Protein AF-A0A9E7HQF8-F1 (afdb_monomer)

Structure (mmCIF, N/CA/C/O backbone):
data_AF-A0A9E7HQF8-F1
#
_entry.id   AF-A0A9E7HQF8-F1
#
loop_
_atom_site.group_PDB
_atom_site.id
_atom_site.type_symbol
_atom_site.label_atom_id
_atom_site.label_alt_id
_atom_site.label_comp_id
_atom_site.label_asym_id
_atom_site.label_entity_id
_atom_site.label_seq_id
_atom_site.pdbx_PDB_ins_code
_atom_site.Cartn_x
_atom_site.Cartn_y
_atom_site.Cartn_z
_atom_site.occupancy
_atom_site.B_iso_or_equiv
_atom_site.auth_seq_id
_atom_site.auth_comp_id
_atom_site.auth_asym_id
_atom_site.auth_atom_id
_atom_site.pdbx_PDB_model_num
ATOM 1 N N . MET A 1 1 ? -45.178 18.530 -14.931 1.00 30.22 1 MET A N 1
ATOM 2 C CA . MET A 1 1 ? -44.477 18.045 -13.723 1.00 30.22 1 MET A CA 1
ATOM 3 C C . MET A 1 1 ? -43.549 16.921 -14.150 1.00 30.22 1 MET A C 1
ATOM 5 O O . MET A 1 1 ? -44.026 15.833 -14.433 1.00 30.22 1 MET A O 1
ATOM 9 N N . ALA A 1 2 ? -42.263 17.218 -14.328 1.00 24.64 2 ALA A N 1
ATOM 10 C CA . ALA A 1 2 ? -41.261 16.255 -14.779 1.00 24.64 2 ALA A CA 1
ATOM 11 C C . ALA A 1 2 ? -40.293 15.989 -13.622 1.00 24.64 2 ALA A C 1
ATOM 13 O O . ALA A 1 2 ? -39.637 16.910 -13.139 1.00 24.64 2 ALA A O 1
ATOM 14 N N . TYR A 1 3 ? -40.256 14.745 -13.154 1.00 21.48 3 TYR A N 1
ATOM 15 C CA . TYR A 1 3 ? -39.288 14.271 -12.170 1.00 21.48 3 TYR A CA 1
ATOM 16 C C . TYR A 1 3 ? -37.912 14.140 -12.842 1.00 21.48 3 TYR A C 1
ATOM 18 O O . TYR A 1 3 ? -37.819 13.461 -13.868 1.00 21.48 3 TYR A O 1
ATOM 26 N N . PRO A 1 4 ? -36.836 14.746 -12.312 1.00 26.83 4 PRO A N 1
ATOM 27 C CA . PRO A 1 4 ? -35.502 14.518 -12.839 1.00 26.83 4 PRO A CA 1
ATOM 28 C C . PRO A 1 4 ? -34.961 13.179 -12.320 1.00 26.83 4 PRO A C 1
ATOM 30 O O . PRO A 1 4 ? -34.92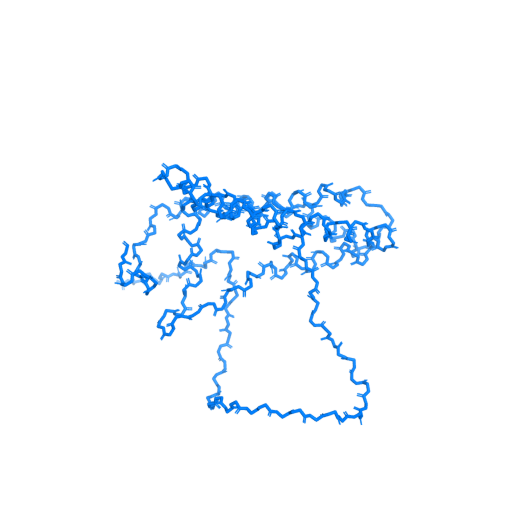3 12.914 -11.119 1.00 26.83 4 PRO A O 1
ATOM 33 N N . VAL A 1 5 ? -34.541 12.330 -13.255 1.00 26.80 5 VAL A N 1
ATOM 34 C CA . VAL A 1 5 ? -33.859 11.055 -13.015 1.00 26.80 5 VAL A CA 1
ATOM 35 C C . VAL A 1 5 ? -32.489 11.336 -12.390 1.00 26.80 5 VAL A C 1
ATOM 37 O O . VAL A 1 5 ? -31.609 11.908 -13.030 1.00 26.80 5 VAL A O 1
ATOM 40 N N . ALA A 1 6 ? -32.304 10.939 -11.130 1.00 26.44 6 ALA A N 1
ATOM 41 C CA . ALA A 1 6 ? -31.025 11.029 -10.434 1.00 26.44 6 ALA A CA 1
ATOM 42 C C . ALA A 1 6 ? -30.085 9.899 -10.893 1.00 26.44 6 ALA A C 1
ATOM 44 O O . ALA A 1 6 ? -30.317 8.720 -10.621 1.00 26.44 6 ALA A O 1
ATOM 45 N N . LEU A 1 7 ? -29.012 10.269 -11.593 1.00 26.06 7 LEU A N 1
ATOM 46 C CA . LEU A 1 7 ? -27.893 9.389 -11.934 1.00 26.06 7 LEU A CA 1
ATOM 47 C C . LEU A 1 7 ? -27.086 9.060 -10.664 1.00 26.06 7 LEU A C 1
ATOM 49 O O . LEU A 1 7 ? -26.653 9.960 -9.944 1.00 26.06 7 LEU A O 1
ATOM 53 N N . ARG A 1 8 ? -26.890 7.764 -10.383 1.00 25.20 8 ARG A N 1
ATOM 54 C CA . ARG A 1 8 ? -26.081 7.262 -9.256 1.00 25.20 8 ARG A CA 1
ATOM 55 C C . ARG A 1 8 ? -24.586 7.565 -9.478 1.00 25.20 8 ARG A C 1
ATOM 57 O O . ARG A 1 8 ? -24.115 7.368 -10.597 1.00 25.20 8 ARG A O 1
ATOM 64 N N . PRO A 1 9 ? -23.822 7.994 -8.455 1.00 31.97 9 PRO A N 1
ATOM 65 C CA . PRO A 1 9 ? -22.390 8.236 -8.592 1.00 31.97 9 PRO A CA 1
ATOM 66 C C . PRO A 1 9 ? -21.583 6.950 -8.377 1.00 31.97 9 PRO A C 1
ATOM 68 O O . PRO A 1 9 ? -21.780 6.244 -7.391 1.00 31.97 9 PRO A O 1
ATOM 71 N N . GLU A 1 10 ? -20.661 6.675 -9.300 1.00 27.47 10 GLU A N 1
ATOM 72 C CA . GLU A 1 10 ? -19.688 5.588 -9.196 1.00 27.47 10 GLU A CA 1
ATOM 73 C C . GLU A 1 10 ? -18.787 5.752 -7.969 1.00 27.47 10 GLU A C 1
ATOM 75 O O . GLU A 1 10 ? -18.268 6.833 -7.667 1.00 27.47 10 GLU A O 1
ATOM 80 N N . SER A 1 11 ? -18.635 4.649 -7.255 1.00 27.64 11 SER A N 1
ATOM 81 C CA . SER A 1 11 ? -17.911 4.503 -6.009 1.00 27.64 11 SER A CA 1
ATOM 82 C C . SER A 1 11 ? -16.403 4.378 -6.264 1.00 27.64 11 SER A C 1
ATOM 84 O O . SER A 1 11 ? -15.921 3.817 -7.251 1.00 27.64 11 SER A O 1
ATOM 86 N N . PHE A 1 12 ? -15.635 5.053 -5.414 1.00 32.53 12 PHE A N 1
ATOM 87 C CA . PHE A 1 12 ? -14.262 5.447 -5.701 1.00 32.53 12 PHE A CA 1
ATOM 88 C C . PHE A 1 12 ? -13.260 4.342 -5.333 1.00 32.53 12 PHE A C 1
ATOM 90 O O . PHE A 1 12 ? -13.286 3.768 -4.255 1.00 32.53 12 PHE A O 1
ATOM 97 N N . LEU A 1 13 ? -12.349 4.085 -6.275 1.00 36.50 13 LEU A N 1
ATOM 98 C CA . LEU A 1 13 ? -11.107 3.302 -6.185 1.00 36.50 13 LEU A CA 1
ATOM 99 C C . LEU A 1 13 ? -11.148 1.786 -5.925 1.00 36.50 13 LEU A C 1
ATOM 101 O O . LEU A 1 13 ? -10.101 1.165 -6.090 1.00 36.50 13 LEU A O 1
ATOM 105 N N . CYS A 1 14 ? -12.312 1.148 -5.809 1.00 33.34 14 CYS A N 1
ATOM 106 C CA . CYS A 1 14 ? -12.429 -0.305 -6.005 1.00 33.34 14 CYS A CA 1
ATOM 107 C C . CYS A 1 14 ? -13.736 -0.710 -6.704 1.00 33.34 14 CYS A C 1
ATOM 109 O O . CYS A 1 14 ? -14.508 -1.489 -6.174 1.00 33.34 14 CYS A O 1
ATOM 111 N N . PHE A 1 15 ? -14.027 -0.172 -7.894 1.00 28.41 15 PHE A N 1
ATOM 112 C CA . PHE A 1 15 ? -15.245 -0.555 -8.613 1.00 28.41 15 PHE A CA 1
ATOM 113 C C . PHE A 1 15 ? -14.967 -0.912 -10.068 1.00 28.41 15 PHE A C 1
ATOM 115 O O . PHE A 1 15 ? -14.549 -0.090 -10.879 1.00 28.41 15 PHE A O 1
ATOM 122 N N . SER A 1 16 ? -15.171 -2.188 -10.381 1.00 26.59 16 SER A N 1
ATOM 123 C CA . SER A 1 16 ? -15.714 -2.614 -11.667 1.00 26.59 16 SER A CA 1
ATOM 124 C C . SER A 1 16 ? -17.066 -3.262 -11.368 1.00 26.59 16 SER A C 1
ATOM 126 O O . SER A 1 16 ? -17.148 -4.037 -10.414 1.00 26.59 16 SER A O 1
ATOM 128 N N . PRO A 1 17 ? -18.128 -2.988 -12.140 1.00 25.69 17 PRO A N 1
ATOM 129 C CA . PRO A 1 17 ? -19.394 -3.679 -11.955 1.00 25.69 17 PRO A CA 1
ATOM 130 C C . PRO A 1 17 ? -19.231 -5.151 -12.360 1.00 25.69 17 PRO A C 1
ATOM 132 O O . PRO A 1 17 ? -18.891 -5.458 -13.505 1.00 25.69 17 PRO A O 1
ATOM 135 N N . VAL A 1 18 ? -19.484 -6.080 -11.436 1.00 33.38 18 VAL A N 1
ATOM 136 C CA . VAL A 1 18 ? -19.562 -7.507 -11.769 1.00 33.38 18 VAL A CA 1
ATOM 137 C C . VAL A 1 18 ? -20.886 -7.768 -12.484 1.00 33.38 18 VAL A C 1
ATOM 139 O O . VAL A 1 18 ? -21.974 -7.590 -11.937 1.00 33.38 18 VAL A O 1
ATOM 142 N N . ARG A 1 19 ? -20.798 -8.218 -13.738 1.00 28.48 19 ARG A N 1
ATOM 143 C CA . ARG A 1 19 ? -21.943 -8.688 -14.522 1.00 28.48 19 ARG A CA 1
ATOM 144 C C . ARG A 1 19 ? -22.374 -10.052 -13.970 1.00 28.48 19 ARG A C 1
ATOM 146 O O . ARG A 1 19 ? -21.710 -11.057 -14.202 1.00 28.48 19 ARG A O 1
ATOM 153 N N . SER A 1 20 ? -23.476 -10.080 -13.222 1.00 28.48 20 SER A N 1
ATOM 154 C CA . SER A 1 20 ? -24.057 -11.310 -12.674 1.00 28.48 20 SER A CA 1
ATOM 155 C C . SER A 1 20 ? -24.502 -12.258 -13.797 1.00 28.48 20 SER A C 1
ATOM 157 O O . SER A 1 20 ? -25.422 -11.951 -14.555 1.00 28.48 20 SER A O 1
ATOM 159 N N . LYS A 1 21 ? -23.885 -13.440 -13.876 1.00 30.09 21 LYS A N 1
ATOM 160 C CA . LYS A 1 21 ? -24.552 -14.649 -14.371 1.00 30.09 21 LYS A CA 1
ATOM 161 C C . LYS A 1 21 ? -24.631 -15.632 -13.212 1.00 30.09 21 LYS A C 1
ATOM 163 O O . LYS A 1 21 ? -23.631 -16.213 -12.806 1.00 30.09 21 LYS A O 1
ATOM 168 N N . ARG A 1 22 ? -25.838 -15.778 -12.667 1.00 35.16 22 ARG A N 1
ATOM 169 C CA . ARG A 1 22 ? -26.174 -16.815 -11.692 1.00 35.16 22 ARG A CA 1
ATOM 170 C C . ARG A 1 22 ? -26.090 -18.178 -12.375 1.00 35.16 22 ARG A C 1
ATOM 172 O O . ARG A 1 22 ? -26.679 -18.363 -13.435 1.00 35.16 22 ARG A O 1
ATOM 179 N N . ASN A 1 23 ? -25.447 -19.133 -11.718 1.00 30.31 23 ASN A N 1
ATOM 180 C CA . ASN A 1 23 ? -25.943 -20.501 -11.688 1.00 30.31 23 ASN A CA 1
ATOM 181 C C . ASN A 1 23 ? -25.613 -21.091 -10.318 1.00 30.31 23 ASN A C 1
ATOM 183 O O . ASN A 1 23 ? -24.453 -21.219 -9.939 1.00 30.31 23 ASN A O 1
ATOM 187 N N . ALA A 1 24 ? -26.665 -21.369 -9.555 1.00 35.25 24 ALA A N 1
ATOM 188 C CA . ALA A 1 24 ? -26.591 -21.949 -8.229 1.00 35.25 24 ALA A CA 1
ATOM 189 C C . ALA A 1 24 ? -26.307 -23.452 -8.328 1.00 35.25 24 ALA A C 1
ATOM 191 O O . ALA A 1 24 ? -27.013 -24.156 -9.049 1.00 35.25 24 ALA A O 1
ATOM 192 N N . ARG A 1 25 ? -25.320 -23.941 -7.568 1.00 32.97 25 ARG A N 1
ATOM 193 C CA . ARG A 1 25 ? -25.292 -25.291 -6.977 1.00 32.97 25 ARG A CA 1
ATOM 194 C C . ARG A 1 25 ? -24.221 -25.350 -5.876 1.00 32.97 25 ARG A C 1
ATOM 196 O O . ARG A 1 25 ? -23.129 -24.821 -6.036 1.00 32.97 25 ARG A O 1
ATOM 203 N N . SER A 1 26 ? -24.603 -25.948 -4.750 1.00 30.34 26 SER A N 1
ATOM 204 C CA . SER A 1 26 ? -23.900 -26.034 -3.458 1.00 30.34 26 SER A CA 1
ATOM 205 C C . SER A 1 26 ? -22.468 -26.593 -3.525 1.00 30.34 26 SER A C 1
ATOM 207 O O . SER A 1 26 ? -22.232 -27.506 -4.321 1.00 30.34 26 SER A O 1
ATOM 209 N N . PRO A 1 27 ? -21.546 -26.190 -2.629 1.00 34.09 27 PRO A N 1
ATOM 210 C CA . PRO A 1 27 ? -20.213 -26.777 -2.574 1.00 34.09 27 PRO A CA 1
ATOM 211 C C . PRO A 1 27 ? -20.236 -28.114 -1.815 1.00 34.09 27 PRO A C 1
ATOM 213 O O . PRO A 1 27 ? -20.529 -28.169 -0.622 1.00 34.09 27 PRO A O 1
ATOM 216 N N . ARG A 1 28 ? -19.897 -29.209 -2.503 1.00 28.23 28 ARG A N 1
ATOM 217 C CA . ARG A 1 28 ? -19.432 -30.445 -1.857 1.00 28.23 28 ARG A CA 1
ATOM 218 C C . ARG A 1 28 ? -17.920 -30.336 -1.684 1.00 28.23 28 ARG A C 1
ATOM 220 O O . ARG A 1 28 ? -17.191 -30.343 -2.670 1.00 28.23 28 ARG A O 1
ATOM 227 N N . PHE A 1 29 ? -17.462 -30.258 -0.440 1.00 26.84 29 PHE A N 1
ATOM 228 C CA . PHE A 1 29 ? -16.060 -30.480 -0.103 1.00 26.84 29 PHE A CA 1
ATOM 229 C C . PHE A 1 29 ? -15.732 -31.969 -0.275 1.00 26.84 29 PHE A C 1
ATOM 231 O O . PHE A 1 29 ? -16.377 -32.826 0.326 1.00 26.84 29 PHE A O 1
ATOM 238 N N . SER A 1 30 ? -14.730 -32.281 -1.097 1.00 27.08 30 SER A N 1
ATOM 239 C CA . SER A 1 30 ? -14.096 -33.598 -1.153 1.00 27.08 30 SER A CA 1
ATOM 240 C C . SER A 1 30 ? -12.599 -33.397 -1.370 1.00 27.08 30 SER A C 1
ATOM 242 O O . SER A 1 30 ? -12.178 -32.839 -2.381 1.00 27.08 30 SER A O 1
ATOM 244 N N . MET A 1 31 ? -11.806 -33.800 -0.378 1.00 30.19 31 MET A N 1
ATOM 245 C CA . MET A 1 31 ? -10.352 -33.897 -0.471 1.00 30.19 31 MET A CA 1
ATOM 246 C C . MET A 1 31 ? -10.014 -35.275 -1.038 1.00 30.19 31 MET A C 1
ATOM 248 O O . MET A 1 31 ? -10.219 -36.282 -0.364 1.00 30.19 31 MET A O 1
ATOM 252 N N . ALA A 1 32 ? -9.498 -35.321 -2.264 1.00 29.67 32 ALA A N 1
ATOM 253 C CA . ALA A 1 32 ? -8.940 -36.531 -2.853 1.00 29.67 32 ALA A CA 1
ATOM 254 C C . ALA A 1 32 ? -7.522 -36.234 -3.352 1.00 29.67 32 ALA A C 1
ATOM 256 O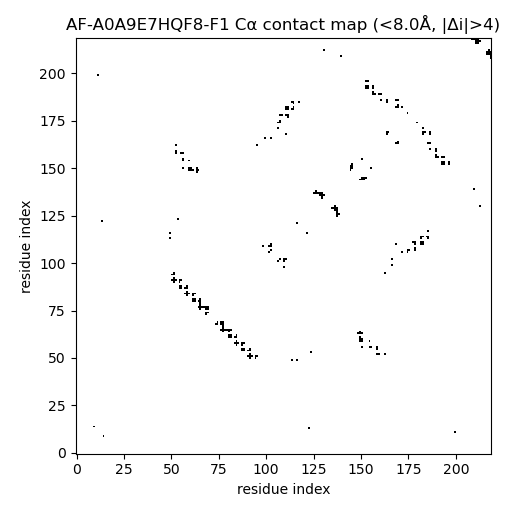 O . ALA A 1 32 ? -7.316 -35.527 -4.336 1.00 29.67 32 ALA A O 1
ATOM 257 N N . SER A 1 33 ? -6.543 -36.772 -2.625 1.00 33.34 33 SER A N 1
ATOM 258 C CA . SER A 1 33 ? -5.160 -36.913 -3.069 1.00 33.34 33 SER A CA 1
ATOM 259 C C . SER A 1 33 ? -5.104 -38.008 -4.130 1.00 33.34 33 SER A C 1
ATOM 261 O O . SER A 1 33 ? -5.467 -39.153 -3.855 1.00 33.34 33 SER A O 1
ATOM 263 N N . THR A 1 34 ? -4.662 -37.687 -5.346 1.00 31.73 34 THR A N 1
ATOM 264 C CA . THR A 1 34 ? -4.103 -38.694 -6.256 1.00 31.73 34 THR A CA 1
ATOM 265 C C . THR A 1 34 ? -3.197 -38.029 -7.285 1.00 31.73 34 THR A C 1
ATOM 267 O O . THR A 1 34 ? -3.637 -37.255 -8.134 1.00 31.73 34 THR A O 1
ATOM 270 N N . ILE A 1 35 ? -1.906 -38.346 -7.202 1.00 39.72 35 ILE A N 1
ATOM 271 C CA . ILE A 1 35 ? -0.911 -38.056 -8.232 1.00 39.72 35 ILE A CA 1
ATOM 272 C C . ILE A 1 35 ? -1.338 -38.802 -9.501 1.00 39.72 35 ILE A C 1
ATOM 274 O O . ILE A 1 35 ? -1.350 -40.033 -9.524 1.00 39.72 35 ILE A O 1
ATOM 278 N N . ARG A 1 36 ? -1.668 -38.066 -10.566 1.00 27.36 36 ARG A N 1
ATOM 279 C CA . ARG A 1 36 ? -1.773 -38.617 -11.920 1.00 27.36 36 ARG A CA 1
ATOM 280 C C . ARG A 1 36 ? -0.995 -37.730 -12.884 1.00 27.36 36 ARG A C 1
ATOM 282 O O . ARG A 1 36 ? -1.351 -36.585 -13.131 1.00 27.36 36 ARG A O 1
ATOM 289 N N . SER A 1 37 ? 0.095 -38.295 -13.391 1.00 39.72 37 SER A N 1
ATOM 290 C CA . SER A 1 37 ? 0.893 -37.768 -14.492 1.00 39.72 37 SER A CA 1
ATOM 291 C C . SER A 1 37 ? 0.098 -37.866 -15.794 1.00 39.72 37 SER A C 1
ATOM 293 O O . SER A 1 37 ? -0.260 -38.970 -16.205 1.00 39.72 37 SER A O 1
ATOM 295 N N . SER A 1 38 ? -0.179 -36.726 -16.431 1.00 28.17 38 SER A N 1
ATOM 296 C CA . SER A 1 38 ? -0.472 -36.636 -17.866 1.00 28.17 38 SER A CA 1
ATOM 297 C C . SER A 1 38 ? -0.547 -35.175 -18.316 1.00 28.17 38 SER A C 1
ATOM 299 O O . SER A 1 38 ? -1.3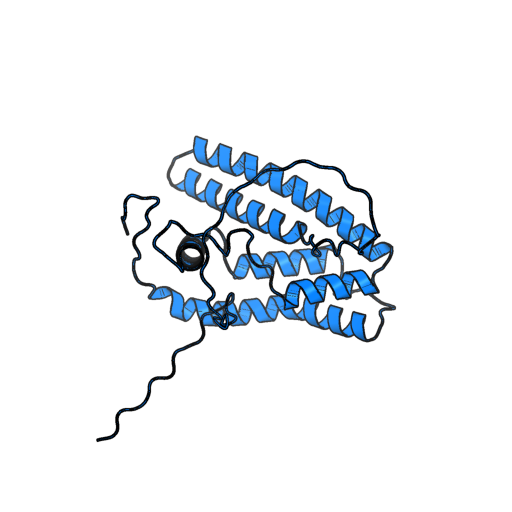20 -34.399 -17.761 1.00 28.17 38 SER A O 1
ATOM 301 N N . SER A 1 39 ? 0.215 -34.861 -19.369 1.00 29.64 39 SER A N 1
ATOM 302 C CA . SER A 1 39 ? 0.204 -33.643 -20.198 1.00 29.64 39 SER A CA 1
ATOM 303 C C . SER A 1 39 ? 0.520 -32.316 -19.501 1.00 29.64 39 SER A C 1
ATOM 305 O O . SER A 1 39 ? -0.247 -31.811 -18.690 1.00 29.64 39 SER A O 1
ATOM 307 N N . ALA A 1 40 ? 1.639 -31.710 -19.904 1.00 35.53 40 ALA A N 1
ATOM 308 C CA . ALA A 1 40 ? 2.024 -30.347 -19.569 1.00 35.53 40 ALA A CA 1
ATOM 309 C C . ALA A 1 40 ? 1.031 -29.330 -20.165 1.00 35.53 40 ALA A C 1
ATOM 311 O O . ALA A 1 40 ? 1.303 -28.671 -21.166 1.00 35.53 40 ALA A O 1
ATOM 312 N N . THR A 1 41 ? -0.132 -29.169 -19.537 1.00 28.09 41 THR A N 1
ATOM 313 C CA . THR A 1 41 ? -0.833 -27.890 -19.569 1.00 28.09 41 THR A CA 1
ATOM 314 C C . THR A 1 41 ? 0.032 -26.926 -18.782 1.00 28.09 41 THR A C 1
ATOM 316 O O . THR A 1 41 ? 0.246 -27.124 -17.586 1.00 28.09 41 THR A O 1
ATOM 319 N N . LYS A 1 42 ? 0.573 -25.918 -19.468 1.00 28.00 42 LYS A N 1
ATOM 320 C CA . LYS A 1 42 ? 1.240 -24.772 -18.855 1.00 28.00 42 LYS A CA 1
ATOM 321 C C . LYS A 1 42 ? 0.322 -24.274 -17.740 1.00 28.00 42 LYS A C 1
ATOM 323 O O . LYS A 1 42 ? -0.726 -23.699 -18.019 1.00 28.00 42 LYS A O 1
ATOM 328 N N . VAL A 1 43 ? 0.664 -24.580 -16.490 1.00 29.41 43 VAL A N 1
ATOM 329 C CA . VAL A 1 43 ? 0.019 -23.960 -15.341 1.00 29.41 43 VAL A CA 1
ATOM 330 C C . VAL A 1 43 ? 0.396 -22.497 -15.481 1.00 29.41 43 VAL A C 1
ATOM 332 O O . VAL A 1 43 ? 1.534 -22.121 -15.210 1.00 29.41 43 VAL A O 1
ATOM 335 N N . GLU A 1 44 ? -0.515 -21.677 -16.005 1.00 29.69 44 GLU A N 1
ATOM 336 C CA . GLU A 1 44 ? -0.454 -20.248 -15.747 1.00 29.69 44 GLU A CA 1
ATOM 337 C C . GLU A 1 44 ? -0.600 -20.118 -14.239 1.00 29.69 44 GLU A C 1
ATOM 339 O O . GLU A 1 44 ? -1.700 -20.119 -13.687 1.00 29.69 44 GLU A O 1
ATOM 344 N N . THR A 1 45 ? 0.537 -20.084 -13.548 1.00 28.86 45 THR A N 1
ATOM 345 C CA . THR A 1 45 ? 0.571 -19.582 -12.190 1.00 28.86 45 THR A CA 1
ATOM 346 C C . THR A 1 45 ? -0.061 -18.192 -12.269 1.00 28.86 45 THR A C 1
ATOM 348 O O . THR A 1 45 ? 0.373 -17.369 -13.085 1.00 28.86 45 THR A O 1
ATOM 351 N N . PRO A 1 46 ? -1.147 -17.916 -11.525 1.00 38.84 46 PRO A N 1
ATOM 352 C CA . PRO A 1 46 ? -1.722 -16.585 -11.532 1.00 38.84 46 PRO A CA 1
ATOM 353 C C . PRO A 1 46 ? -0.599 -15.646 -11.111 1.00 38.84 46 PRO A C 1
ATOM 355 O O . PRO A 1 46 ? -0.041 -15.817 -10.031 1.00 38.84 46 PRO A O 1
ATOM 358 N N . LYS A 1 47 ? -0.224 -14.731 -12.010 1.00 39.47 47 LYS A N 1
ATOM 359 C CA . LYS A 1 47 ? 0.860 -13.759 -11.843 1.00 39.47 47 LYS A CA 1
ATOM 360 C C . LYS A 1 47 ? 0.726 -13.066 -10.480 1.00 39.47 47 LYS A C 1
ATOM 362 O O . LYS A 1 47 ? -0.008 -12.091 -10.348 1.00 39.47 47 LYS A O 1
ATOM 367 N N . LYS A 1 48 ? 1.398 -13.597 -9.467 1.00 54.47 48 LYS A N 1
ATOM 368 C CA . LYS A 1 48 ? 1.598 -13.010 -8.144 1.00 54.47 48 LYS A CA 1
ATOM 369 C C . LYS A 1 48 ? 3.092 -13.186 -7.900 1.00 54.47 48 LYS A C 1
ATOM 371 O O . LYS A 1 48 ? 3.531 -14.330 -7.809 1.00 54.47 48 LYS A O 1
ATOM 376 N N . PRO A 1 49 ? 3.877 -12.098 -7.907 1.00 48.66 49 PRO A N 1
ATOM 377 C CA . PRO A 1 49 ? 3.766 -11.169 -6.790 1.00 48.66 49 PRO A CA 1
ATOM 378 C C . PRO A 1 49 ? 4.016 -9.699 -7.159 1.00 48.66 49 PRO A C 1
ATOM 380 O O . PRO A 1 49 ? 4.985 -9.353 -7.826 1.00 48.66 49 PRO A O 1
ATOM 383 N N . PHE A 1 50 ? 3.225 -8.803 -6.582 1.00 56.97 50 PHE A N 1
ATOM 384 C CA . PHE A 1 50 ? 3.773 -7.511 -6.172 1.00 56.97 50 PHE A CA 1
ATOM 385 C C . PHE A 1 50 ? 3.628 -7.404 -4.666 1.00 56.97 50 PHE A C 1
ATOM 387 O O . PHE A 1 50 ? 2.948 -6.542 -4.117 1.00 56.97 50 PHE A O 1
ATOM 394 N N . THR A 1 51 ? 4.300 -8.352 -4.024 1.00 71.50 51 THR A N 1
ATOM 395 C CA . THR A 1 51 ? 4.462 -8.456 -2.583 1.00 71.50 51 THR A CA 1
ATOM 396 C C . THR A 1 51 ? 5.052 -7.191 -1.959 1.00 71.50 51 THR A C 1
ATOM 398 O O . THR A 1 51 ? 4.574 -6.836 -0.893 1.00 71.50 51 THR A O 1
ATOM 401 N N . PRO A 1 52 ? 5.967 -6.401 -2.578 1.00 84.19 52 PRO A N 1
ATOM 402 C CA . PRO A 1 52 ? 6.499 -5.217 -1.898 1.00 84.19 52 PRO A CA 1
ATOM 403 C C . PRO A 1 52 ? 5.427 -4.195 -1.506 1.00 84.19 52 PRO A C 1
ATOM 405 O O . PRO A 1 52 ? 5.540 -3.555 -0.466 1.00 84.19 52 PRO A O 1
ATOM 408 N N . HIS A 1 53 ? 4.386 -4.028 -2.327 1.00 88.12 53 HIS A N 1
ATOM 409 C CA . HIS A 1 53 ? 3.317 -3.081 -2.019 1.00 88.12 53 HIS A CA 1
ATOM 410 C C . HIS A 1 53 ? 2.414 -3.587 -0.903 1.00 88.12 53 HIS A C 1
ATOM 412 O O . HIS A 1 53 ? 2.085 -2.817 -0.008 1.00 88.12 53 HIS A O 1
ATOM 418 N N . GLU A 1 54 ? 2.025 -4.862 -0.958 1.00 89.50 54 GLU A N 1
ATOM 419 C CA . GLU A 1 54 ? 1.179 -5.482 0.064 1.00 89.50 54 GLU A CA 1
ATOM 420 C C . GLU A 1 54 ? 1.896 -5.489 1.421 1.00 89.50 54 GLU A C 1
ATOM 422 O O . GLU A 1 54 ? 1.335 -5.002 2.397 1.00 89.50 54 GLU A O 1
ATOM 427 N N . GLU A 1 55 ? 3.165 -5.902 1.458 1.00 93.44 55 GLU A N 1
ATOM 428 C CA . GLU A 1 55 ? 3.994 -5.924 2.674 1.00 93.44 55 GLU A CA 1
ATOM 429 C C . GLU A 1 55 ? 4.219 -4.515 3.243 1.00 93.44 55 GLU A C 1
ATOM 431 O O . GLU A 1 55 ? 4.182 -4.287 4.452 1.00 93.44 55 GLU A O 1
ATOM 436 N N . ARG A 1 56 ? 4.404 -3.508 2.379 1.00 94.25 56 ARG A N 1
ATOM 437 C CA . ARG A 1 56 ? 4.501 -2.122 2.852 1.00 94.25 56 ARG A CA 1
ATOM 438 C C . ARG A 1 56 ? 3.156 -1.591 3.354 1.00 94.25 56 ARG A C 1
ATOM 440 O O . ARG A 1 56 ? 3.132 -0.805 4.301 1.00 94.25 56 ARG A O 1
ATOM 447 N N . ALA A 1 57 ? 2.045 -2.000 2.743 1.00 93.25 57 ALA A N 1
ATOM 448 C CA . ALA A 1 57 ? 0.706 -1.632 3.191 1.00 93.25 57 ALA A CA 1
ATOM 449 C C . ALA A 1 57 ? 0.389 -2.235 4.568 1.00 93.25 57 ALA A C 1
ATOM 451 O O . ALA A 1 57 ? -0.134 -1.524 5.432 1.00 93.25 57 ALA A O 1
ATOM 452 N N . THR A 1 58 ? 0.752 -3.499 4.812 1.00 94.44 58 THR A N 1
ATOM 453 C CA . THR A 1 58 ? 0.593 -4.141 6.127 1.00 94.44 58 THR A CA 1
ATOM 454 C C . THR A 1 58 ? 1.538 -3.534 7.162 1.00 94.44 58 THR A C 1
ATOM 456 O O . THR A 1 58 ? 1.080 -3.220 8.261 1.00 94.44 58 THR A O 1
ATOM 459 N N . PHE A 1 59 ? 2.794 -3.229 6.807 1.00 97.00 59 PHE A N 1
ATOM 460 C CA . PHE A 1 59 ? 3.718 -2.472 7.665 1.00 97.00 59 PHE A CA 1
ATOM 461 C C . PHE A 1 59 ? 3.112 -1.142 8.143 1.00 97.00 59 PHE A C 1
ATOM 463 O O . PHE A 1 59 ? 3.102 -0.864 9.345 1.00 97.00 59 PHE A O 1
ATOM 470 N N . ILE A 1 60 ? 2.574 -0.335 7.220 1.00 96.44 60 ILE A N 1
ATOM 471 C CA . ILE A 1 60 ? 1.938 0.951 7.546 1.00 96.44 60 ILE A CA 1
ATOM 472 C C . ILE A 1 60 ? 0.699 0.732 8.421 1.00 96.44 60 ILE A C 1
ATOM 474 O O . ILE A 1 60 ? 0.567 1.373 9.463 1.00 96.44 60 ILE A O 1
ATOM 478 N N . SER A 1 61 ? -0.169 -0.211 8.046 1.00 96.12 61 SER A N 1
ATOM 479 C CA . SER A 1 61 ? -1.410 -0.504 8.775 1.00 96.12 61 SER A CA 1
ATOM 480 C C . SER A 1 61 ? -1.139 -0.933 10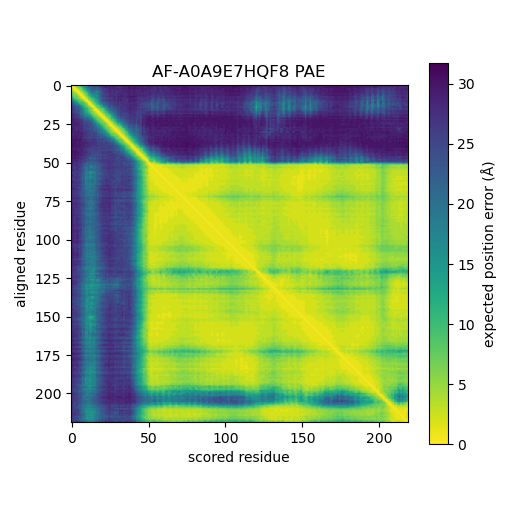.220 1.00 96.12 61 SER A C 1
ATOM 482 O O . SER A 1 61 ? -1.741 -0.403 11.159 1.00 96.12 61 SER A O 1
ATOM 484 N N . HIS A 1 62 ? -0.194 -1.854 10.427 1.00 97.81 62 HIS A N 1
ATOM 485 C CA . HIS A 1 62 ? 0.192 -2.316 11.759 1.00 97.81 62 HIS A CA 1
ATOM 486 C C . HIS A 1 62 ? 0.928 -1.235 12.554 1.00 97.81 62 HIS A C 1
ATOM 488 O O . HIS A 1 62 ? 0.638 -1.063 13.738 1.00 97.81 62 HIS A O 1
ATOM 494 N N . GLY A 1 63 ? 1.806 -0.453 11.918 1.00 97.56 63 GLY A N 1
ATOM 495 C CA . GLY A 1 63 ? 2.487 0.674 12.558 1.00 97.56 63 GLY A CA 1
ATOM 496 C C . GLY A 1 63 ? 1.518 1.758 13.044 1.00 97.56 63 GLY A C 1
ATOM 497 O O . GLY A 1 63 ? 1.613 2.215 14.186 1.00 97.56 63 GLY A O 1
ATOM 498 N N . ASN A 1 64 ? 0.533 2.123 12.220 1.00 97.81 64 ASN A N 1
ATOM 499 C CA . ASN A 1 64 ? -0.504 3.086 12.591 1.00 97.81 64 ASN A CA 1
ATOM 500 C C . ASN A 1 64 ? -1.413 2.545 13.700 1.00 97.81 64 ASN A C 1
ATOM 502 O O . ASN A 1 64 ? -1.705 3.262 14.657 1.00 97.81 64 ASN A O 1
ATOM 506 N N . THR A 1 65 ? -1.794 1.268 13.628 1.00 97.56 65 THR A N 1
ATOM 507 C CA . THR A 1 65 ? -2.574 0.612 14.691 1.00 97.56 65 THR A CA 1
ATOM 508 C C . THR A 1 65 ? -1.798 0.569 16.010 1.00 97.56 65 THR A C 1
ATOM 510 O O . THR A 1 65 ? -2.367 0.847 17.062 1.00 97.56 65 THR A O 1
ATOM 513 N N . ALA A 1 66 ? -0.485 0.312 15.970 1.00 97.81 66 ALA A N 1
ATOM 514 C CA . ALA A 1 66 ? 0.372 0.348 17.155 1.00 97.81 66 ALA A CA 1
ATOM 515 C C . ALA A 1 66 ? 0.394 1.739 17.809 1.00 97.81 66 ALA A C 1
ATOM 517 O O . ALA A 1 66 ? 0.317 1.858 19.034 1.00 97.81 66 ALA A O 1
ATOM 518 N N . ARG A 1 67 ? 0.468 2.800 16.993 1.00 97.62 67 ARG A N 1
ATOM 519 C CA . ARG A 1 67 ? 0.405 4.185 17.475 1.00 97.62 67 ARG A CA 1
ATOM 520 C C . ARG A 1 67 ? -0.947 4.488 18.124 1.00 97.62 67 ARG A C 1
ATOM 522 O O . ARG A 1 67 ? -0.958 5.010 19.234 1.00 97.62 67 ARG A O 1
ATOM 529 N N . LEU A 1 68 ? -2.054 4.101 17.487 1.00 97.38 68 LEU A N 1
ATOM 530 C CA . LEU A 1 68 ? -3.398 4.269 18.051 1.00 97.38 68 LEU A CA 1
ATOM 531 C C . LEU A 1 68 ? -3.555 3.519 19.379 1.00 97.38 68 LEU A C 1
ATOM 533 O O . LEU A 1 68 ? -4.050 4.093 20.344 1.00 97.38 68 LEU A O 1
ATOM 537 N N . ALA A 1 69 ? -3.092 2.269 19.465 1.00 97.75 69 ALA A N 1
ATOM 538 C CA . ALA A 1 69 ? -3.134 1.491 20.704 1.00 97.75 69 ALA A CA 1
ATOM 539 C C . ALA A 1 69 ? -2.375 2.195 21.841 1.00 97.75 69 ALA A C 1
ATOM 541 O O . ALA A 1 69 ? -2.892 2.325 22.951 1.00 97.75 69 ALA A O 1
ATOM 542 N N . LYS A 1 70 ? -1.186 2.737 21.541 1.00 97.19 70 LYS A N 1
ATOM 543 C CA . LYS A 1 70 ? -0.389 3.514 22.498 1.00 97.19 70 LYS A CA 1
ATOM 544 C C . LYS A 1 70 ? -1.094 4.802 22.936 1.00 97.19 70 LYS A C 1
ATOM 546 O O . LYS A 1 70 ? -1.065 5.118 24.122 1.00 97.19 70 LYS A O 1
ATOM 551 N N . GLU A 1 71 ? -1.723 5.526 22.011 1.00 97.06 71 GLU A N 1
ATOM 552 C CA . GLU A 1 71 ? -2.505 6.741 22.302 1.00 97.06 71 GLU A CA 1
ATOM 553 C C . GLU A 1 71 ? -3.703 6.455 23.223 1.00 97.06 71 GLU A C 1
ATOM 555 O O . GLU A 1 71 ? -4.038 7.286 24.062 1.00 97.06 71 GLU A O 1
ATOM 560 N N . HIS A 1 72 ? -4.288 5.257 23.135 1.00 97.12 72 HIS A N 1
ATOM 561 C CA . HIS A 1 72 ? -5.366 4.797 24.019 1.00 97.12 72 HIS A CA 1
ATOM 562 C C . HIS A 1 72 ? -4.861 4.118 25.308 1.00 97.12 72 HIS A C 1
ATOM 564 O O . HIS A 1 72 ? -5.659 3.592 26.082 1.00 97.12 72 HIS A O 1
ATOM 570 N N . GLY A 1 73 ? -3.548 4.132 25.564 1.00 97.50 73 GLY A N 1
ATOM 571 C CA . GLY A 1 73 ? -2.941 3.615 26.793 1.00 97.50 73 GLY A CA 1
ATOM 572 C C . GLY A 1 73 ? -2.638 2.112 26.806 1.00 97.50 73 GLY A C 1
ATOM 573 O O . GLY A 1 73 ? -2.111 1.620 27.805 1.00 97.50 73 GLY A O 1
ATOM 574 N N . ASP A 1 74 ? -2.895 1.374 25.720 1.00 97.88 74 ASP A N 1
ATOM 575 C CA . ASP A 1 74 ? -2.577 -0.056 25.633 1.00 97.88 74 ASP A CA 1
ATOM 576 C C . ASP A 1 74 ? -1.182 -0.290 25.033 1.00 97.88 74 ASP A C 1
ATOM 578 O O . ASP A 1 74 ? -0.983 -0.462 23.825 1.00 97.88 74 ASP A O 1
ATOM 582 N N . LEU A 1 75 ? -0.184 -0.315 25.917 1.00 97.62 75 LEU A N 1
ATOM 583 C CA . LEU A 1 75 ? 1.211 -0.543 25.540 1.00 97.62 75 LEU A CA 1
ATOM 584 C C . LEU A 1 75 ? 1.482 -1.972 25.050 1.00 97.62 75 LEU A C 1
ATOM 586 O O . LEU A 1 75 ? 2.394 -2.171 24.246 1.00 97.62 75 LEU A O 1
ATOM 590 N N . LYS A 1 76 ? 0.713 -2.968 25.511 1.00 98.25 76 LYS A N 1
ATOM 591 C CA . LYS A 1 76 ? 0.917 -4.370 25.113 1.00 98.25 76 LYS A CA 1
ATOM 592 C C . LYS A 1 76 ? 0.413 -4.599 23.697 1.00 98.25 76 LYS A C 1
ATOM 594 O O . LYS A 1 76 ? 1.128 -5.190 22.889 1.00 98.25 76 LYS A O 1
ATOM 599 N N . LEU A 1 77 ? -0.773 -4.085 23.375 1.00 97.69 77 LEU A N 1
ATOM 600 C CA . LEU A 1 77 ? -1.294 -4.133 22.013 1.00 97.69 77 LEU A CA 1
ATOM 601 C C . LEU A 1 77 ? -0.390 -3.354 21.051 1.00 97.69 77 LEU A C 1
ATOM 603 O O . LEU A 1 77 ? -0.063 -3.859 19.977 1.00 97.69 77 LEU A O 1
ATOM 607 N N . ALA A 1 78 ? 0.098 -2.180 21.466 1.00 98.00 78 ALA A N 1
ATOM 608 C CA . ALA A 1 78 ? 1.069 -1.421 20.683 1.00 98.00 78 ALA A CA 1
ATOM 609 C C . ALA A 1 78 ? 2.343 -2.233 20.390 1.00 98.00 78 ALA A C 1
ATOM 611 O O . ALA A 1 78 ? 2.831 -2.230 19.259 1.00 98.00 78 ALA A O 1
ATOM 612 N N . GLN A 1 79 ? 2.859 -2.969 21.380 1.00 98.00 79 GLN A N 1
ATOM 613 C CA . GLN A 1 79 ? 4.018 -3.843 21.202 1.00 98.00 79 GLN A CA 1
ATOM 614 C C . GLN A 1 79 ? 3.736 -4.983 20.214 1.00 98.00 79 GLN A C 1
ATOM 616 O O . GLN A 1 79 ? 4.562 -5.231 19.338 1.00 98.00 79 GLN A O 1
ATOM 621 N N . ILE A 1 80 ? 2.578 -5.646 20.310 1.00 98.44 80 ILE A N 1
ATOM 622 C CA . ILE A 1 80 ? 2.188 -6.729 19.390 1.00 98.44 80 ILE A CA 1
ATOM 623 C C . ILE A 1 80 ? 2.125 -6.209 17.951 1.00 98.44 80 ILE A C 1
ATOM 625 O O . ILE A 1 80 ? 2.775 -6.766 17.065 1.00 98.44 80 ILE A O 1
ATOM 629 N N . CYS A 1 81 ? 1.398 -5.113 17.717 1.00 98.06 81 CYS A N 1
ATOM 630 C CA . CYS A 1 81 ? 1.299 -4.509 16.389 1.00 98.06 81 CYS A CA 1
ATOM 631 C C . CYS A 1 81 ? 2.668 -4.043 15.867 1.00 98.06 81 CYS A C 1
ATOM 633 O O . CYS A 1 81 ? 2.957 -4.204 14.684 1.00 98.06 81 CYS A O 1
ATOM 635 N N . GLY A 1 82 ? 3.531 -3.514 16.740 1.00 97.75 82 GLY A N 1
ATOM 636 C CA . GLY A 1 82 ? 4.889 -3.099 16.383 1.00 97.75 82 GLY A CA 1
ATOM 637 C C . GLY A 1 82 ? 5.807 -4.261 15.986 1.00 97.75 82 GLY A C 1
ATOM 638 O O . GLY A 1 82 ? 6.585 -4.120 15.044 1.00 97.75 82 GLY A O 1
ATOM 639 N N . ILE A 1 83 ? 5.702 -5.412 16.659 1.00 98.31 83 ILE A N 1
ATOM 640 C CA . ILE A 1 83 ? 6.454 -6.626 16.298 1.00 98.31 83 ILE A CA 1
ATOM 641 C C . ILE A 1 83 ? 6.029 -7.107 14.911 1.00 98.31 83 ILE A C 1
ATOM 643 O O . ILE A 1 83 ? 6.890 -7.311 14.062 1.00 98.31 83 ILE A O 1
ATOM 647 N N . ILE A 1 84 ? 4.720 -7.198 14.651 1.00 97.75 84 ILE A N 1
ATOM 648 C CA . ILE A 1 84 ? 4.212 -7.592 13.329 1.00 97.75 84 ILE A CA 1
ATOM 649 C C . ILE A 1 84 ? 4.713 -6.612 12.264 1.00 97.75 84 ILE A C 1
ATOM 651 O O . ILE A 1 84 ? 5.295 -7.036 11.275 1.00 97.75 84 ILE A O 1
ATOM 655 N N . ALA A 1 85 ? 4.598 -5.299 12.493 1.00 97.25 85 ALA A N 1
ATOM 656 C CA . ALA A 1 85 ? 5.105 -4.298 11.555 1.00 97.25 85 ALA A CA 1
ATOM 657 C C . ALA A 1 85 ? 6.612 -4.472 11.260 1.00 97.25 85 ALA A C 1
ATOM 659 O O . ALA A 1 85 ? 7.044 -4.343 10.115 1.00 97.25 85 ALA A O 1
ATOM 660 N N . SER A 1 86 ? 7.427 -4.792 12.268 1.00 96.94 86 SER A N 1
ATOM 661 C CA . SER A 1 86 ? 8.859 -5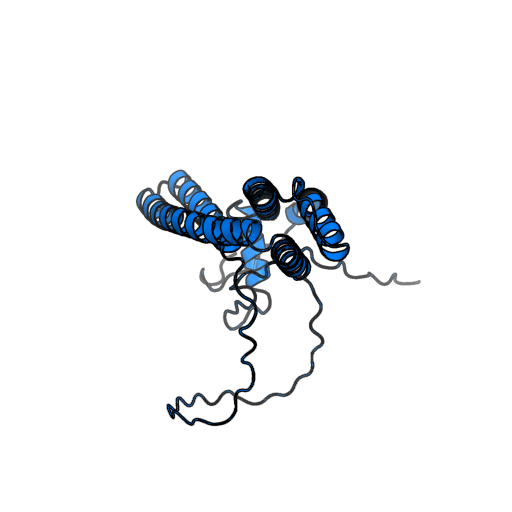.068 12.077 1.00 96.94 86 SER A CA 1
ATOM 662 C C . SER A 1 86 ? 9.103 -6.244 11.124 1.00 96.94 86 SER A C 1
ATOM 664 O O . SER A 1 86 ? 10.014 -6.197 10.291 1.00 96.94 86 SER A O 1
ATOM 666 N N . ASP A 1 87 ? 8.276 -7.282 11.210 1.00 97.31 87 ASP A N 1
ATOM 667 C CA . ASP A 1 87 ? 8.352 -8.457 10.345 1.00 97.31 87 ASP A CA 1
ATOM 668 C C . ASP A 1 87 ? 7.987 -8.092 8.902 1.00 97.31 87 ASP A C 1
ATOM 670 O O . ASP A 1 87 ? 8.788 -8.335 7.993 1.00 97.31 87 ASP A O 1
ATOM 674 N N . GLU A 1 88 ? 6.884 -7.366 8.709 1.00 95.69 88 GLU A N 1
ATOM 675 C CA . GLU A 1 88 ? 6.458 -6.900 7.380 1.00 95.69 88 GLU A CA 1
ATOM 676 C C . GLU A 1 88 ? 7.497 -5.979 6.734 1.00 95.69 88 GLU A C 1
ATOM 678 O O . GLU A 1 88 ? 7.745 -6.040 5.529 1.00 95.69 88 GLU A O 1
ATOM 683 N N . LYS A 1 89 ? 8.214 -5.174 7.530 1.00 95.12 89 LYS A N 1
ATOM 684 C CA . LYS A 1 89 ? 9.310 -4.346 7.009 1.00 95.12 89 LYS A CA 1
ATOM 685 C C . LYS A 1 89 ? 10.465 -5.188 6.458 1.00 95.12 89 LYS A C 1
ATOM 687 O O . LYS A 1 89 ? 11.093 -4.820 5.453 1.00 95.12 89 LYS A O 1
ATOM 692 N N . ARG A 1 90 ? 10.773 -6.315 7.106 1.00 96.19 90 ARG A N 1
ATOM 693 C CA . ARG A 1 90 ? 11.797 -7.258 6.631 1.00 96.19 90 ARG A CA 1
ATOM 694 C C . ARG A 1 90 ? 11.328 -7.966 5.360 1.00 96.19 90 ARG A C 1
ATOM 696 O O . ARG A 1 90 ? 12.128 -8.085 4.428 1.00 96.19 90 ARG A O 1
ATOM 703 N N . HIS A 1 91 ? 10.054 -8.349 5.284 1.00 95.38 91 HIS A N 1
ATOM 704 C CA . HIS A 1 91 ? 9.452 -8.930 4.081 1.00 95.38 91 HIS A CA 1
ATOM 705 C C . HIS A 1 91 ? 9.468 -7.951 2.901 1.00 95.38 91 HIS A C 1
ATOM 707 O O . HIS A 1 91 ? 10.010 -8.283 1.843 1.00 95.38 91 HIS A O 1
ATOM 713 N N . GLU A 1 92 ? 9.002 -6.712 3.099 1.00 94.69 92 GLU A N 1
ATOM 714 C CA . GLU A 1 92 ? 9.070 -5.635 2.102 1.00 94.69 92 GLU A CA 1
ATOM 715 C C . GLU A 1 92 ? 10.498 -5.498 1.561 1.00 94.69 92 GLU A C 1
ATOM 717 O O . GLU A 1 92 ? 10.711 -5.457 0.348 1.00 94.69 92 GLU A O 1
ATOM 722 N N . THR A 1 93 ? 11.490 -5.456 2.455 1.00 94.25 93 THR A N 1
ATOM 723 C CA . THR A 1 93 ? 12.898 -5.294 2.075 1.00 94.25 93 THR A CA 1
ATOM 724 C C . THR A 1 93 ? 13.387 -6.454 1.209 1.00 94.25 93 THR A C 1
ATOM 726 O O . THR A 1 93 ? 14.066 -6.222 0.206 1.00 94.25 93 THR A O 1
ATOM 729 N N . ALA A 1 94 ? 13.044 -7.693 1.568 1.00 94.69 94 ALA A N 1
ATOM 730 C CA . ALA A 1 94 ? 13.424 -8.873 0.799 1.00 94.69 94 ALA A CA 1
ATOM 731 C C . ALA A 1 94 ? 12.817 -8.840 -0.612 1.00 94.69 94 ALA A C 1
ATOM 733 O O . ALA A 1 94 ? 13.549 -8.935 -1.598 1.00 94.69 94 ALA A O 1
ATOM 734 N N . TYR A 1 95 ? 11.506 -8.616 -0.728 1.00 94.31 95 TYR A N 1
ATOM 735 C CA . TYR A 1 95 ? 10.841 -8.577 -2.033 1.00 94.31 95 TYR A CA 1
ATOM 736 C C . TYR A 1 95 ? 11.265 -7.382 -2.886 1.00 94.31 95 TYR A C 1
ATOM 738 O O . TYR A 1 95 ? 11.412 -7.511 -4.101 1.00 94.31 95 TYR A O 1
ATOM 746 N N . THR A 1 96 ? 11.532 -6.234 -2.265 1.00 93.88 96 THR A N 1
ATOM 747 C CA . THR A 1 96 ? 12.032 -5.049 -2.971 1.00 93.88 96 THR A CA 1
ATOM 748 C C . THR A 1 96 ? 13.380 -5.323 -3.634 1.00 93.88 96 THR A C 1
ATOM 750 O O . THR A 1 96 ? 13.583 -4.890 -4.767 1.00 93.88 96 THR A O 1
ATOM 753 N N . LYS A 1 97 ? 14.275 -6.071 -2.970 1.00 95.00 97 LYS A N 1
ATOM 754 C CA . LYS A 1 97 ? 15.570 -6.491 -3.536 1.00 95.00 97 LYS A CA 1
ATOM 755 C C . LYS A 1 97 ? 15.414 -7.483 -4.688 1.00 95.00 97 LYS A C 1
ATOM 757 O O . LYS A 1 97 ? 16.174 -7.421 -5.648 1.00 95.00 97 LYS A O 1
ATOM 762 N N . ILE A 1 98 ? 14.433 -8.382 -4.612 1.00 94.25 98 ILE A N 1
ATOM 763 C CA . ILE A 1 98 ? 14.144 -9.320 -5.706 1.00 94.25 98 ILE A CA 1
ATOM 764 C C . ILE A 1 98 ? 13.734 -8.544 -6.961 1.00 94.25 98 ILE A C 1
ATOM 766 O O . ILE A 1 98 ? 14.299 -8.765 -8.027 1.00 94.25 98 ILE A O 1
ATOM 770 N N . VAL A 1 99 ? 12.797 -7.600 -6.830 1.00 93.88 99 VAL A N 1
ATOM 771 C CA . VAL A 1 99 ? 12.341 -6.785 -7.968 1.00 93.88 99 VAL A CA 1
ATOM 772 C C . VAL A 1 99 ? 13.439 -5.844 -8.467 1.00 93.88 99 VAL A C 1
ATOM 774 O O . VAL A 1 99 ? 13.583 -5.669 -9.671 1.00 93.88 99 VAL A O 1
ATOM 777 N N . GLU A 1 100 ? 14.266 -5.296 -7.573 1.00 94.94 100 GLU A N 1
ATOM 778 C CA . GLU A 1 100 ? 15.457 -4.530 -7.961 1.00 94.94 100 GLU A CA 1
ATOM 779 C C . GLU A 1 100 ? 16.381 -5.365 -8.855 1.00 94.94 100 GLU A C 1
ATOM 781 O O . GLU A 1 100 ? 16.790 -4.902 -9.917 1.00 94.94 100 GLU A O 1
ATOM 786 N N . LYS A 1 101 ? 16.624 -6.633 -8.495 1.00 95.56 101 LYS A N 1
ATOM 787 C CA . LYS A 1 101 ? 17.439 -7.520 -9.326 1.00 95.56 101 LYS A CA 1
ATOM 788 C C . LYS A 1 101 ? 16.783 -7.849 -10.670 1.00 95.56 101 LYS A C 1
ATOM 790 O O . LYS A 1 101 ? 17.491 -7.999 -11.662 1.00 95.56 101 LYS A O 1
ATOM 795 N N . LEU A 1 102 ? 15.453 -7.938 -10.722 1.00 94.19 102 LEU A N 1
ATOM 796 C CA . LEU A 1 102 ? 14.723 -8.107 -11.983 1.00 94.19 102 LEU A CA 1
ATOM 797 C C . LEU A 1 102 ? 14.876 -6.885 -12.896 1.00 94.19 102 LEU A C 1
ATOM 799 O O . LEU A 1 102 ? 15.110 -7.067 -14.084 1.00 94.19 102 LEU A O 1
ATOM 803 N N . PHE A 1 103 ? 14.853 -5.664 -12.353 1.00 94.31 103 PHE A N 1
ATOM 804 C CA . PHE A 1 103 ? 15.127 -4.455 -13.138 1.00 94.31 103 PHE A CA 1
ATOM 805 C C . PHE A 1 103 ? 16.558 -4.400 -13.694 1.00 94.31 103 PHE A C 1
ATOM 807 O O . PHE A 1 103 ? 16.762 -3.829 -14.760 1.00 94.31 103 PHE A O 1
ATOM 814 N N . GLU A 1 104 ? 17.542 -4.996 -13.014 1.00 93.81 104 GLU A N 1
ATOM 815 C CA . GLU A 1 104 ? 18.913 -5.097 -13.539 1.00 93.81 104 GLU A CA 1
ATOM 816 C C . GLU A 1 104 ? 19.045 -6.105 -14.691 1.00 93.81 104 GLU A C 1
ATOM 818 O O . GLU A 1 104 ? 19.863 -5.903 -15.586 1.00 93.81 104 GLU A O 1
ATOM 823 N N . ILE A 1 105 ? 18.293 -7.209 -14.643 1.00 95.12 105 ILE A N 1
ATOM 824 C CA . ILE A 1 105 ? 18.401 -8.309 -15.616 1.00 95.12 105 ILE A CA 1
ATOM 825 C C . ILE A 1 105 ? 17.499 -8.064 -16.829 1.00 95.12 105 ILE A C 1
ATOM 827 O O . ILE A 1 105 ? 17.921 -8.292 -17.960 1.00 95.12 105 ILE A O 1
ATOM 831 N N . ASP A 1 106 ? 16.265 -7.624 -16.591 1.00 94.12 106 ASP A N 1
ATOM 832 C CA . ASP A 1 106 ? 15.229 -7.457 -17.607 1.00 94.12 106 ASP A CA 1
ATOM 833 C C . ASP A 1 106 ? 14.352 -6.226 -17.300 1.00 94.12 106 ASP A C 1
ATOM 835 O O . ASP A 1 106 ? 13.238 -6.340 -16.771 1.00 94.12 106 ASP A O 1
ATOM 839 N N . PRO A 1 107 ? 14.857 -5.012 -17.580 1.00 94.56 107 PRO A N 1
ATOM 840 C CA . PRO A 1 107 ? 14.148 -3.780 -17.250 1.00 94.56 107 PRO A CA 1
ATOM 841 C C . PRO A 1 107 ? 12.842 -3.602 -18.039 1.00 94.56 107 PRO A C 1
ATOM 843 O O . PRO A 1 107 ? 11.906 -2.992 -17.514 1.00 94.56 107 PRO A O 1
ATOM 846 N N . ASP A 1 108 ? 12.753 -4.126 -19.267 1.00 93.38 108 ASP A N 1
ATOM 847 C CA . ASP A 1 108 ? 11.600 -3.912 -20.149 1.00 93.38 108 ASP A CA 1
ATOM 848 C C . ASP A 1 108 ? 10.379 -4.718 -19.701 1.00 93.38 108 ASP A C 1
ATOM 850 O O . ASP A 1 108 ? 9.320 -4.143 -19.420 1.00 93.38 108 ASP A O 1
ATOM 854 N N . ASP A 1 109 ? 10.523 -6.033 -19.529 1.00 93.88 109 ASP A N 1
ATOM 855 C CA . ASP A 1 109 ? 9.401 -6.856 -19.076 1.00 93.88 109 ASP A CA 1
ATOM 856 C C . ASP A 1 109 ? 9.036 -6.555 -17.619 1.00 93.88 109 ASP A C 1
ATOM 858 O O . ASP A 1 109 ? 7.851 -6.568 -17.263 1.00 93.88 109 ASP A O 1
ATOM 862 N N . THR A 1 110 ? 10.015 -6.187 -16.783 1.00 94.12 110 THR A N 1
ATOM 863 C CA . THR A 1 110 ? 9.755 -5.815 -15.384 1.00 94.12 110 THR A CA 1
ATOM 864 C C . THR A 1 110 ? 8.918 -4.536 -15.287 1.00 94.12 110 THR A C 1
ATOM 866 O O . THR A 1 110 ? 7.930 -4.512 -14.543 1.00 94.12 110 THR A O 1
ATOM 869 N N . VAL A 1 111 ? 9.221 -3.485 -16.068 1.00 94.81 111 VAL A N 1
ATOM 870 C CA . VAL A 1 111 ? 8.405 -2.253 -16.054 1.00 94.81 111 VAL A CA 1
ATOM 871 C C . VAL A 1 111 ? 7.010 -2.482 -16.644 1.00 94.81 111 VAL A C 1
ATOM 873 O O . VAL A 1 111 ? 6.024 -1.932 -16.142 1.00 94.81 111 VAL A O 1
ATOM 876 N N . ILE A 1 112 ? 6.892 -3.333 -17.669 1.00 94.50 112 ILE A N 1
ATOM 877 C CA . ILE A 1 112 ? 5.601 -3.712 -18.259 1.00 94.50 112 ILE A CA 1
ATOM 878 C C . ILE A 1 112 ? 4.750 -4.471 -17.237 1.00 94.50 112 ILE A C 1
ATOM 880 O O . ILE A 1 112 ? 3.572 -4.146 -17.057 1.00 94.50 112 ILE A O 1
ATOM 884 N N . ALA A 1 113 ? 5.332 -5.453 -16.545 1.00 92.75 113 ALA A N 1
ATOM 885 C CA . ALA A 1 113 ? 4.647 -6.217 -15.511 1.00 92.75 113 ALA A CA 1
ATOM 886 C C . ALA A 1 113 ? 4.185 -5.308 -14.367 1.00 92.75 113 ALA A C 1
ATOM 888 O O . ALA A 1 113 ? 3.028 -5.389 -13.943 1.00 92.75 113 ALA A O 1
ATOM 889 N N . PHE A 1 114 ? 5.047 -4.388 -13.928 1.00 92.19 114 PHE A N 1
ATOM 890 C CA . PHE A 1 114 ? 4.706 -3.420 -12.894 1.00 92.19 114 PHE A CA 1
ATOM 891 C C . PHE A 1 114 ? 3.516 -2.536 -13.316 1.00 92.19 114 PHE A C 1
ATOM 893 O O . PHE A 1 114 ? 2.558 -2.362 -12.554 1.00 92.19 114 PHE A O 1
ATOM 900 N N . ALA A 1 115 ? 3.508 -2.047 -14.559 1.00 92.12 115 ALA A N 1
ATOM 901 C CA . ALA A 1 115 ? 2.418 -1.223 -15.071 1.00 92.12 115 ALA A CA 1
ATOM 902 C C . ALA A 1 115 ? 1.115 -2.016 -15.208 1.00 92.12 115 ALA A C 1
ATOM 904 O O . ALA A 1 115 ? 0.048 -1.511 -14.858 1.00 92.12 115 ALA A O 1
ATOM 905 N N . ASP A 1 116 ? 1.181 -3.253 -15.698 1.00 91.25 116 ASP A N 1
ATOM 906 C CA . ASP A 1 116 ? 0.010 -4.118 -15.850 1.00 91.25 116 ASP A CA 1
ATOM 907 C C . ASP A 1 116 ? -0.640 -4.447 -14.503 1.00 91.25 116 ASP A C 1
ATOM 909 O O . ASP A 1 116 ? -1.869 -4.489 -14.405 1.00 91.25 116 ASP A O 1
ATOM 913 N N . MET A 1 117 ? 0.159 -4.616 -13.451 1.00 85.75 117 MET A N 1
ATOM 914 C CA . MET A 1 117 ? -0.360 -4.775 -12.094 1.00 85.75 117 MET A CA 1
ATOM 915 C C . MET A 1 117 ? -1.041 -3.506 -11.588 1.00 85.75 117 MET A C 1
ATOM 917 O O . MET A 1 117 ? -2.170 -3.565 -11.100 1.00 85.75 117 MET A O 1
ATOM 921 N N . MET A 1 118 ? -0.417 -2.345 -11.788 1.00 88.62 118 MET A N 1
ATOM 922 C CA . MET A 1 118 ? -1.001 -1.066 -11.385 1.00 88.62 118 MET A CA 1
ATOM 923 C C . MET A 1 118 ? -2.283 -0.721 -12.161 1.00 88.62 118 MET A C 1
ATOM 925 O O . MET A 1 118 ? -3.213 -0.154 -11.587 1.00 88.62 118 MET A O 1
ATOM 929 N N . LYS A 1 119 ? -2.398 -1.124 -13.434 1.00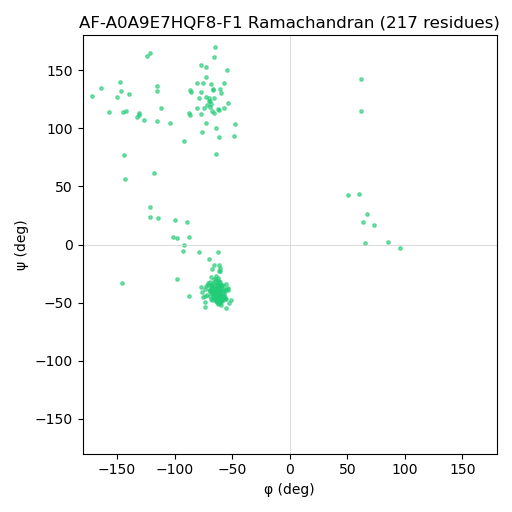 87.00 119 LYS A N 1
ATOM 930 C CA . LYS A 1 119 ? -3.639 -0.993 -14.224 1.00 87.00 119 LYS A CA 1
ATOM 931 C C . LYS A 1 119 ? -4.772 -1.862 -13.685 1.00 87.00 119 LYS A C 1
ATOM 933 O O . LYS A 1 119 ? -5.917 -1.418 -13.675 1.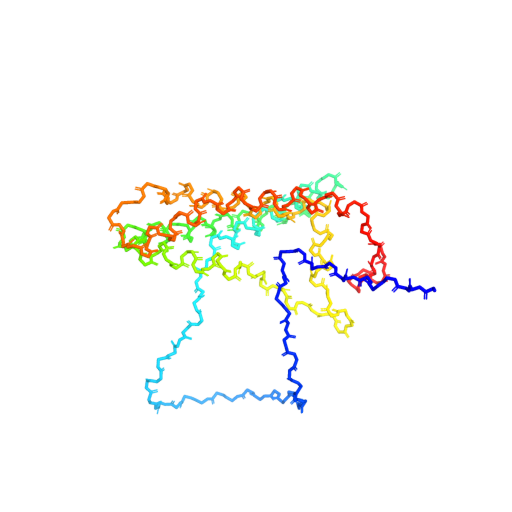00 87.00 119 LYS A O 1
ATOM 938 N N . LYS A 1 120 ? -4.462 -3.083 -13.236 1.00 83.44 120 LYS A N 1
ATOM 939 C CA . LYS A 1 120 ? -5.442 -3.984 -12.605 1.00 83.44 120 LYS A CA 1
ATOM 940 C C . LYS A 1 120 ? -5.880 -3.507 -11.221 1.00 83.44 120 LYS A C 1
ATOM 942 O O . LYS A 1 120 ? -6.898 -3.990 -10.736 1.00 83.44 120 LYS A O 1
ATOM 947 N N . LYS A 1 121 ? -5.161 -2.526 -10.659 1.00 77.62 121 LYS A N 1
ATOM 948 C CA . LYS A 1 121 ? -5.198 -2.104 -9.257 1.00 77.62 121 LYS A CA 1
ATOM 949 C C . LYS A 1 121 ? -4.755 -3.247 -8.347 1.00 77.62 121 LYS A C 1
ATOM 951 O O . LYS A 1 121 ? -5.054 -4.416 -8.590 1.00 77.62 121 LYS A O 1
ATOM 956 N N . ILE A 1 122 ? -4.029 -2.913 -7.287 1.00 72.62 122 ILE A N 1
ATOM 957 C CA . ILE A 1 122 ? -3.682 -3.910 -6.278 1.00 72.62 122 ILE A CA 1
ATOM 958 C C . ILE A 1 122 ? -4.941 -4.139 -5.450 1.00 72.62 122 ILE A C 1
ATOM 960 O O . ILE A 1 122 ? -5.294 -3.337 -4.589 1.00 72.62 122 ILE A O 1
ATOM 964 N N . SER A 1 123 ? -5.678 -5.191 -5.810 1.00 74.81 123 SER A N 1
ATOM 965 C CA . SER A 1 123 ? -6.848 -5.613 -5.052 1.00 74.81 123 SER A CA 1
ATOM 966 C C . SER A 1 123 ? -6.376 -6.163 -3.717 1.00 74.81 123 SER A C 1
ATOM 968 O O . SER A 1 123 ? -5.564 -7.088 -3.691 1.00 74.81 123 SER A O 1
ATOM 970 N N . MET A 1 124 ? -6.885 -5.605 -2.620 1.00 80.56 124 MET A N 1
ATOM 971 C CA . MET A 1 124 ? -6.525 -6.069 -1.285 1.00 80.56 124 MET A CA 1
ATOM 972 C C . MET A 1 124 ? -6.853 -7.563 -1.147 1.00 80.56 124 MET A C 1
ATOM 974 O O . MET A 1 124 ? -7.924 -7.987 -1.586 1.00 80.56 124 MET A O 1
ATOM 978 N N . PRO A 1 125 ? -5.997 -8.385 -0.516 1.00 83.50 125 PRO A N 1
ATOM 979 C CA . PRO A 1 125 ? -6.230 -9.828 -0.426 1.00 83.50 125 PRO A CA 1
ATOM 980 C C . PRO A 1 125 ? -7.610 -10.194 0.143 1.00 83.50 125 PRO A C 1
ATOM 982 O O . PRO A 1 125 ? -8.265 -11.103 -0.361 1.00 83.50 125 PRO A O 1
ATOM 985 N N . ALA A 1 126 ? -8.089 -9.421 1.121 1.00 86.75 126 ALA A N 1
ATOM 986 C CA . ALA A 1 126 ? -9.389 -9.588 1.768 1.00 86.75 126 ALA A CA 1
ATOM 987 C C . ALA A 1 126 ? -10.547 -8.819 1.089 1.00 86.75 126 ALA A C 1
ATOM 989 O O . ALA A 1 126 ? -11.581 -8.605 1.710 1.00 86.75 126 ALA A O 1
ATOM 990 N N . HIS A 1 127 ? -10.425 -8.399 -0.176 1.00 86.06 127 HIS A N 1
ATOM 991 C CA . HIS A 1 127 ? -11.486 -7.644 -0.869 1.00 86.06 127 HIS A CA 1
ATOM 992 C C . HIS A 1 127 ? -12.818 -8.403 -1.026 1.00 86.06 127 HIS A C 1
ATOM 994 O O . HIS A 1 127 ? -13.842 -7.780 -1.279 1.00 86.06 127 HIS A O 1
ATOM 1000 N N . LEU A 1 128 ? -12.811 -9.733 -0.874 1.00 89.12 128 LEU A N 1
ATOM 1001 C CA . LEU A 1 128 ? -14.004 -10.595 -0.878 1.00 89.12 128 LEU A CA 1
ATOM 1002 C C . LEU A 1 128 ? -14.470 -10.970 0.541 1.00 89.12 128 LEU A C 1
ATOM 1004 O O . LEU A 1 128 ? -15.116 -11.999 0.730 1.00 89.12 128 LEU A O 1
ATOM 1008 N N . MET A 1 129 ? -14.078 -10.191 1.549 1.00 91.44 129 MET A N 1
ATOM 1009 C CA . MET A 1 129 ? -14.466 -10.417 2.939 1.00 91.44 129 MET A CA 1
ATOM 1010 C C . MET A 1 129 ? -15.989 -10.366 3.093 1.00 91.44 129 MET A C 1
ATOM 1012 O O . MET A 1 129 ? -16.629 -9.428 2.627 1.00 91.44 129 MET A O 1
ATOM 1016 N N . TYR A 1 130 ? -16.539 -11.381 3.758 1.00 93.75 130 TYR A N 1
ATOM 1017 C CA . TYR A 1 130 ? -17.971 -11.578 3.958 1.00 93.75 130 TYR A CA 1
ATOM 1018 C C . TYR A 1 130 ? -18.209 -12.242 5.317 1.00 93.75 130 TYR A C 1
ATOM 1020 O O . TYR A 1 130 ? -17.545 -13.226 5.645 1.00 93.75 130 TYR A O 1
ATOM 1028 N N . ASP A 1 131 ? -19.146 -11.716 6.103 1.00 93.94 131 ASP A N 1
ATOM 1029 C CA . ASP A 1 131 ? -19.492 -12.218 7.442 1.00 93.94 131 ASP A CA 1
ATOM 1030 C C . ASP A 1 131 ? -20.772 -13.072 7.465 1.00 93.94 131 ASP A C 1
ATOM 1032 O O . ASP A 1 131 ? -21.237 -13.453 8.537 1.00 93.94 131 ASP A O 1
ATOM 1036 N N . GLY A 1 132 ? -21.352 -13.381 6.300 1.00 95.25 132 GLY A N 1
ATOM 1037 C CA . GLY A 1 132 ? -22.624 -14.105 6.196 1.00 95.25 132 GLY A CA 1
ATOM 1038 C C . GLY A 1 132 ? -23.853 -13.209 6.032 1.00 95.25 132 GLY A C 1
ATOM 1039 O O . GLY A 1 132 ? -24.953 -13.741 5.878 1.00 95.25 132 GLY A O 1
ATOM 1040 N N . ARG A 1 133 ? -23.695 -11.878 6.065 1.00 93.38 133 ARG A N 1
ATOM 1041 C CA . ARG A 1 133 ? -24.827 -10.938 5.986 1.00 93.38 133 ARG A CA 1
ATOM 1042 C C . ARG A 1 133 ? -24.537 -9.626 5.256 1.00 93.38 133 ARG A C 1
ATOM 1044 O O . ARG A 1 133 ? -25.449 -9.107 4.621 1.00 93.38 133 ARG A O 1
ATOM 1051 N N . ASP A 1 134 ? -23.318 -9.097 5.328 1.00 91.81 134 ASP A N 1
ATOM 1052 C CA . ASP A 1 134 ? -22.946 -7.841 4.680 1.00 91.81 134 ASP A CA 1
ATOM 1053 C C . ASP A 1 134 ? -22.120 -8.106 3.419 1.00 91.81 134 ASP A C 1
ATOM 1055 O O . ASP A 1 134 ? -20.932 -8.422 3.480 1.00 91.81 134 ASP A O 1
ATOM 1059 N N . ASP A 1 135 ? -22.761 -7.948 2.261 1.00 93.62 135 ASP A N 1
ATOM 1060 C CA . ASP A 1 135 ? -22.134 -8.134 0.949 1.00 93.62 135 ASP A CA 1
ATOM 1061 C C . ASP A 1 135 ? -21.031 -7.095 0.650 1.00 93.62 135 ASP A C 1
ATOM 1063 O O . ASP A 1 135 ? -20.204 -7.327 -0.233 1.00 93.62 135 ASP A O 1
ATOM 1067 N N . ASN A 1 136 ? -20.995 -5.964 1.372 1.00 92.69 136 ASN A N 1
ATOM 1068 C CA . ASN A 1 136 ? -20.030 -4.873 1.173 1.00 92.69 136 ASN A CA 1
ATOM 1069 C C . ASN A 1 136 ? -19.083 -4.698 2.372 1.00 92.69 136 ASN A C 1
ATOM 1071 O O . ASN A 1 136 ? -18.475 -3.638 2.545 1.00 92.69 136 ASN A O 1
ATOM 1075 N N . LEU A 1 137 ? -18.906 -5.744 3.182 1.00 94.00 137 LEU A N 1
ATOM 1076 C CA . LEU A 1 137 ? -18.146 -5.694 4.433 1.00 94.00 137 LEU A CA 1
ATOM 1077 C C . LEU A 1 137 ? -16.721 -5.149 4.268 1.00 94.00 137 LEU A C 1
ATOM 1079 O O . LEU A 1 137 ? -16.247 -4.377 5.103 1.00 94.00 137 LEU A O 1
ATOM 1083 N N . PHE A 1 138 ? -16.032 -5.507 3.180 1.00 92.12 138 PHE A N 1
ATOM 1084 C CA . PHE A 1 138 ? -14.710 -4.952 2.888 1.00 92.12 138 PHE A CA 1
ATOM 1085 C C . PHE A 1 138 ? -14.742 -3.438 2.638 1.00 92.12 138 PHE A C 1
ATOM 1087 O O . PHE A 1 138 ? -13.872 -2.721 3.134 1.00 92.12 138 PHE A O 1
ATOM 1094 N N . GLU A 1 139 ? -15.737 -2.936 1.902 1.00 90.25 139 GLU A N 1
ATOM 1095 C CA . GLU A 1 139 ? -15.885 -1.501 1.652 1.00 90.25 139 GLU A CA 1
ATOM 1096 C C . GLU A 1 139 ? -16.144 -0.762 2.967 1.00 90.25 139 GLU A C 1
ATOM 1098 O O . GLU A 1 139 ? -15.424 0.190 3.281 1.00 90.25 139 GLU A O 1
ATOM 1103 N N . HIS A 1 140 ? -17.078 -1.250 3.786 1.00 92.25 140 HIS A N 1
ATOM 1104 C CA . HIS A 1 140 ? -17.377 -0.659 5.090 1.00 92.25 140 HIS A CA 1
ATOM 1105 C C . HIS A 1 140 ? -16.149 -0.652 6.011 1.00 92.25 140 HIS A C 1
ATOM 1107 O O . HIS A 1 140 ? -15.805 0.392 6.571 1.00 92.25 140 HIS A O 1
ATOM 1113 N N . PHE A 1 141 ? -15.430 -1.775 6.109 1.00 93.31 141 PHE A N 1
ATOM 1114 C CA . PHE A 1 141 ? -14.170 -1.858 6.853 1.00 93.31 141 PHE A CA 1
ATOM 1115 C C . PHE A 1 141 ? -13.132 -0.849 6.340 1.00 93.31 141 PHE A C 1
ATOM 1117 O O . PHE A 1 141 ? -12.520 -0.128 7.131 1.00 93.31 141 PHE A O 1
ATOM 1124 N N . SER A 1 142 ? -12.958 -0.753 5.018 1.00 90.81 142 SER A N 1
ATOM 1125 C CA . SER A 1 142 ? -11.977 0.151 4.409 1.00 90.81 142 SER A CA 1
ATOM 1126 C C . SER A 1 142 ? -12.283 1.624 4.695 1.00 90.81 142 SER A C 1
ATOM 1128 O O . SER A 1 142 ? -11.363 2.404 4.938 1.00 90.81 142 SER A O 1
ATOM 1130 N N . VAL A 1 143 ? -13.566 2.002 4.761 1.00 89.56 143 VAL A N 1
ATOM 1131 C CA . VAL A 1 143 ? -13.992 3.359 5.133 1.00 89.56 143 VAL A CA 1
ATOM 1132 C C . VAL A 1 143 ? -13.633 3.664 6.588 1.00 89.56 143 VAL A C 1
ATOM 1134 O O . VAL A 1 143 ? -13.156 4.764 6.876 1.00 89.56 143 VAL A O 1
ATOM 1137 N N . VAL A 1 144 ? -13.817 2.711 7.506 1.00 91.38 144 VAL A N 1
ATOM 1138 C CA . VAL A 1 144 ? -13.417 2.876 8.915 1.00 91.38 144 VAL A CA 1
ATOM 1139 C C . VAL A 1 144 ? -11.895 3.004 9.034 1.00 91.38 144 VAL A C 1
ATOM 1141 O O . VAL A 1 144 ? -11.415 3.942 9.672 1.00 91.38 144 VAL A O 1
ATOM 1144 N N . ALA A 1 145 ? -11.129 2.140 8.360 1.00 92.06 145 ALA A N 1
ATOM 1145 C CA . ALA A 1 145 ? -9.665 2.197 8.352 1.00 92.06 145 ALA A CA 1
ATOM 1146 C C . ALA A 1 145 ? -9.128 3.525 7.782 1.00 92.06 145 ALA A C 1
ATOM 1148 O O . ALA A 1 145 ? -8.224 4.124 8.372 1.00 92.06 145 ALA A O 1
ATOM 1149 N N . GLN A 1 146 ? -9.730 4.025 6.696 1.00 90.50 146 GLN A N 1
ATOM 1150 C CA . GLN A 1 146 ? -9.424 5.333 6.107 1.00 90.50 146 GLN A CA 1
ATOM 1151 C C . GLN A 1 146 ? -9.720 6.468 7.100 1.00 90.50 146 GLN A C 1
ATOM 1153 O O . GLN A 1 146 ? -8.890 7.357 7.281 1.00 90.50 146 GLN A O 1
ATOM 1158 N N . ARG A 1 147 ? -10.888 6.449 7.760 1.00 88.75 147 ARG A N 1
ATOM 1159 C CA . ARG A 1 147 ? -11.303 7.492 8.720 1.00 88.75 147 ARG A CA 1
ATOM 1160 C C . ARG A 1 147 ? -10.419 7.539 9.964 1.00 88.75 147 ARG A C 1
ATOM 1162 O O . ARG A 1 147 ? -10.154 8.628 10.462 1.00 88.75 147 ARG A O 1
ATOM 1169 N N . LEU A 1 148 ? -9.974 6.382 10.450 1.00 91.38 148 LEU A N 1
ATOM 1170 C CA . LEU A 1 148 ? -9.053 6.274 11.586 1.00 91.38 148 LEU A CA 1
ATOM 1171 C C . LEU A 1 148 ? -7.591 6.550 11.201 1.00 91.38 148 LEU A C 1
ATOM 1173 O O . LEU A 1 148 ? -6.730 6.607 12.076 1.00 91.38 148 LEU A O 1
ATOM 1177 N N . GLY A 1 149 ? -7.294 6.711 9.906 1.00 91.75 149 GLY A N 1
ATOM 1178 C CA . GLY A 1 149 ? -5.932 6.912 9.415 1.00 91.75 149 GLY A CA 1
ATOM 1179 C C . GLY A 1 149 ? -5.035 5.685 9.594 1.00 91.75 149 GLY A C 1
ATOM 1180 O O . GLY A 1 149 ? -3.823 5.834 9.723 1.00 91.75 149 GLY A O 1
ATOM 1181 N N . VAL A 1 150 ? -5.615 4.480 9.644 1.00 94.56 150 VAL A N 1
ATOM 1182 C CA . VAL A 1 150 ? -4.858 3.221 9.736 1.00 94.56 150 VAL A CA 1
ATOM 1183 C C . VAL A 1 150 ? -4.201 2.909 8.396 1.00 94.56 150 VAL A C 1
ATOM 1185 O O . VAL A 1 150 ? -3.000 2.653 8.343 1.00 94.56 150 VAL A O 1
ATOM 1188 N N . TYR A 1 151 ? -4.982 2.974 7.320 1.00 93.00 151 TYR A N 1
ATOM 1189 C CA . TYR A 1 151 ? -4.499 2.851 5.952 1.00 93.00 151 TYR A CA 1
ATOM 1190 C C . TYR A 1 151 ? -5.394 3.666 5.034 1.00 93.00 151 TYR A C 1
ATOM 1192 O O . TYR A 1 151 ? -6.618 3.509 5.052 1.00 93.00 151 TYR A O 1
ATOM 1200 N N . THR A 1 152 ? -4.782 4.547 4.252 1.00 90.69 152 THR A N 1
ATOM 1201 C CA . THR A 1 152 ? -5.494 5.509 3.424 1.00 90.69 152 THR A CA 1
ATOM 1202 C C . THR A 1 152 ? -5.116 5.420 1.950 1.00 90.69 152 THR A C 1
ATOM 1204 O O . THR A 1 152 ? -4.056 4.923 1.567 1.00 90.69 152 THR A O 1
ATOM 1207 N N . ALA A 1 153 ? -5.955 5.989 1.087 1.00 87.75 153 ALA A N 1
ATOM 1208 C CA . ALA A 1 153 ? -5.620 6.174 -0.323 1.00 87.75 153 ALA A CA 1
ATOM 1209 C C . ALA A 1 153 ? -4.371 7.061 -0.538 1.00 87.75 153 ALA A C 1
ATOM 1211 O O . ALA A 1 153 ? -3.702 6.930 -1.567 1.00 87.75 153 ALA A O 1
ATOM 1212 N N . LYS A 1 154 ? -4.012 7.914 0.436 1.00 90.50 154 LYS A N 1
ATOM 1213 C CA . LYS A 1 154 ? -2.727 8.621 0.440 1.00 90.50 154 LYS A CA 1
ATOM 1214 C C . LYS A 1 154 ? -1.569 7.648 0.668 1.00 90.50 154 LYS A C 1
ATOM 1216 O O . LYS A 1 154 ? -0.624 7.670 -0.113 1.00 90.50 154 LYS A O 1
ATOM 1221 N N . ASP A 1 155 ? -1.681 6.749 1.647 1.00 92.38 155 ASP A N 1
ATOM 1222 C CA . ASP A 1 155 ? -0.660 5.724 1.907 1.00 92.38 155 ASP A CA 1
ATOM 1223 C C . ASP A 1 155 ? -0.432 4.840 0.674 1.00 92.38 155 ASP A C 1
ATOM 1225 O O . ASP A 1 155 ? 0.709 4.552 0.319 1.00 92.38 155 ASP A O 1
ATOM 1229 N N . TYR A 1 156 ? -1.497 4.480 -0.050 1.00 90.69 156 TYR A N 1
ATOM 1230 C CA . TYR A 1 156 ? -1.380 3.763 -1.325 1.00 90.69 156 TYR A CA 1
ATOM 1231 C C . TYR A 1 156 ? -0.509 4.523 -2.343 1.00 90.69 156 TYR A C 1
ATOM 1233 O O . TYR A 1 156 ? 0.375 3.937 -2.977 1.00 90.69 156 TYR A O 1
ATOM 1241 N N . ALA A 1 157 ? -0.748 5.829 -2.512 1.00 92.19 157 ALA A N 1
ATOM 1242 C CA . ALA A 1 157 ? 0.037 6.667 -3.417 1.00 92.19 157 ALA A CA 1
ATOM 1243 C C . ALA A 1 157 ? 1.493 6.817 -2.946 1.00 92.19 157 ALA A C 1
ATOM 1245 O O . ALA A 1 157 ? 2.405 6.774 -3.773 1.00 92.19 157 ALA A O 1
ATOM 1246 N N . ASP A 1 158 ? 1.712 6.935 -1.637 1.00 94.06 158 ASP A N 1
ATOM 1247 C CA . ASP A 1 158 ? 3.037 7.073 -1.028 1.00 94.06 158 ASP A CA 1
ATOM 1248 C C . ASP A 1 158 ? 3.862 5.781 -1.178 1.00 94.06 158 ASP A C 1
ATOM 1250 O O . ASP A 1 158 ? 5.057 5.836 -1.476 1.00 94.06 158 ASP A O 1
ATOM 1254 N N . ILE A 1 159 ? 3.236 4.602 -1.054 1.00 93.88 159 ILE A N 1
ATOM 1255 C CA . ILE A 1 159 ? 3.883 3.312 -1.349 1.00 93.88 159 ILE A CA 1
ATOM 1256 C C . ILE A 1 159 ? 4.298 3.252 -2.820 1.00 93.88 159 ILE A C 1
ATOM 1258 O O . ILE A 1 159 ? 5.418 2.840 -3.127 1.00 93.88 159 ILE A O 1
ATOM 1262 N N . LEU A 1 160 ? 3.410 3.647 -3.736 1.00 92.88 160 LEU A N 1
ATOM 1263 C CA . LEU A 1 160 ? 3.713 3.644 -5.165 1.00 92.88 160 LEU A CA 1
ATOM 1264 C C . LEU A 1 160 ? 4.903 4.561 -5.480 1.00 92.88 160 LEU A C 1
ATOM 1266 O O . LEU A 1 160 ? 5.845 4.124 -6.137 1.00 92.88 160 LEU A O 1
ATOM 1270 N N . GLU A 1 161 ? 4.888 5.797 -4.984 1.00 94.38 161 GLU A N 1
ATOM 1271 C CA . GLU A 1 161 ? 5.982 6.759 -5.172 1.00 94.38 161 GLU A CA 1
ATOM 1272 C C . GLU A 1 161 ? 7.302 6.250 -4.575 1.00 94.38 161 GLU A C 1
ATOM 1274 O O . GLU A 1 161 ? 8.356 6.360 -5.211 1.00 94.38 161 GLU A O 1
ATOM 1279 N N . PHE A 1 162 ? 7.245 5.613 -3.400 1.00 95.19 162 PHE A N 1
ATOM 1280 C CA . PHE A 1 162 ? 8.408 4.971 -2.798 1.00 95.19 162 PHE A CA 1
ATOM 1281 C C . PHE A 1 162 ? 9.001 3.894 -3.712 1.00 95.19 162 PHE A C 1
ATOM 1283 O O . PHE A 1 162 ? 10.210 3.898 -3.930 1.00 95.19 162 PHE A O 1
ATOM 1290 N N . LEU A 1 163 ? 8.185 2.990 -4.261 1.00 94.69 163 LEU A N 1
ATOM 1291 C CA . LEU A 1 163 ? 8.675 1.887 -5.098 1.00 94.69 163 LEU A CA 1
ATOM 1292 C C . LEU A 1 163 ? 9.235 2.390 -6.436 1.00 94.69 163 LEU A C 1
ATOM 1294 O O . LEU A 1 163 ? 10.302 1.950 -6.863 1.00 94.69 163 LEU A O 1
ATOM 1298 N N . VAL A 1 164 ? 8.572 3.374 -7.050 1.00 94.50 164 VAL A N 1
ATOM 1299 C CA . VAL A 1 164 ? 9.048 4.055 -8.268 1.00 94.50 164 VAL A CA 1
ATOM 1300 C C . VAL A 1 164 ? 10.419 4.689 -8.050 1.00 94.50 164 VAL A C 1
ATOM 1302 O O . VAL A 1 164 ? 11.317 4.515 -8.875 1.00 94.50 164 VAL A O 1
ATOM 1305 N N . THR A 1 165 ? 10.595 5.375 -6.920 1.00 95.81 165 THR A N 1
ATOM 1306 C CA . THR A 1 165 ? 11.870 5.997 -6.543 1.00 95.81 165 THR A CA 1
ATOM 1307 C C . THR A 1 165 ? 12.925 4.943 -6.209 1.00 95.81 165 THR A C 1
ATOM 1309 O O . THR A 1 165 ? 14.064 5.030 -6.663 1.00 95.81 165 THR A O 1
ATOM 1312 N N . ARG A 1 166 ? 12.553 3.909 -5.445 1.00 94.94 166 ARG A N 1
ATOM 1313 C CA . ARG A 1 166 ? 13.465 2.863 -4.964 1.00 94.94 166 ARG A CA 1
ATOM 1314 C C . ARG A 1 166 ? 14.106 2.073 -6.100 1.00 94.94 166 ARG A C 1
ATOM 1316 O O . ARG A 1 166 ? 15.275 1.711 -5.970 1.00 94.94 166 ARG A O 1
ATOM 1323 N N . TRP A 1 167 ? 13.358 1.825 -7.174 1.00 95.62 167 TRP A N 1
ATOM 1324 C CA . TRP A 1 167 ? 13.842 1.137 -8.374 1.00 95.62 167 TRP A CA 1
ATOM 1325 C C . TRP A 1 167 ? 14.251 2.083 -9.503 1.00 95.62 167 TRP A C 1
ATOM 1327 O O . TRP A 1 167 ? 14.568 1.613 -10.591 1.00 95.62 167 TRP A O 1
ATOM 1337 N N . LYS A 1 168 ? 14.250 3.403 -9.261 1.00 96.25 168 LYS A N 1
ATOM 1338 C CA . LYS A 1 168 ? 14.651 4.427 -10.239 1.00 96.25 168 LYS A CA 1
ATOM 1339 C C . LYS A 1 168 ? 13.944 4.264 -11.586 1.00 96.25 168 LYS A C 1
ATOM 1341 O O . LYS A 1 168 ? 14.549 4.402 -12.644 1.00 96.25 168 LYS A O 1
ATOM 1346 N N . VAL A 1 169 ? 12.641 3.973 -11.551 1.00 94.31 169 VAL A N 1
ATOM 1347 C CA . VAL A 1 169 ? 11.863 3.642 -12.758 1.00 94.31 169 VAL A CA 1
ATOM 1348 C C . VAL A 1 169 ? 11.918 4.778 -13.787 1.00 94.31 169 VAL A C 1
ATOM 1350 O O . VAL A 1 169 ? 11.975 4.516 -14.984 1.00 94.31 169 VAL A O 1
ATOM 1353 N N . GLY A 1 170 ? 11.961 6.036 -13.335 1.00 92.75 170 GLY A N 1
ATOM 1354 C CA . GLY A 1 170 ? 12.087 7.205 -14.212 1.00 92.75 170 GLY A CA 1
ATOM 1355 C C . GLY A 1 170 ? 13.399 7.273 -15.002 1.00 92.75 170 GLY A C 1
ATOM 1356 O O . GLY A 1 170 ? 13.396 7.799 -16.112 1.00 92.75 170 GLY A O 1
ATOM 1357 N N . ASP A 1 171 ? 14.475 6.685 -14.478 1.00 94.69 171 ASP A N 1
ATOM 1358 C CA . ASP A 1 171 ? 15.819 6.740 -15.067 1.00 94.69 171 ASP A CA 1
ATOM 1359 C C . ASP A 1 171 ? 16.095 5.557 -16.014 1.00 94.69 171 ASP A C 1
ATOM 1361 O O . ASP A 1 171 ? 17.181 5.453 -16.587 1.00 94.69 171 ASP A O 1
ATOM 1365 N N . LEU A 1 172 ? 15.127 4.648 -16.191 1.00 93.19 172 LEU A N 1
ATOM 1366 C CA . LEU A 1 172 ? 15.270 3.503 -17.087 1.00 93.19 172 LEU A CA 1
ATOM 1367 C C . LEU A 1 172 ? 15.373 3.965 -18.550 1.00 93.19 172 LEU A C 1
ATOM 1369 O O . LEU A 1 172 ? 14.497 4.668 -19.070 1.00 93.19 172 LEU A O 1
ATOM 1373 N N . ALA A 1 173 ? 16.434 3.509 -19.217 1.00 90.75 173 ALA A N 1
ATOM 1374 C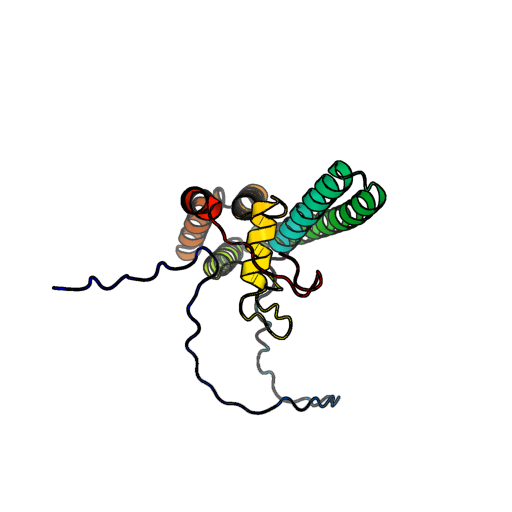 CA . ALA A 1 173 ? 16.740 3.760 -20.622 1.00 90.75 173 ALA A CA 1
ATOM 1375 C C . ALA A 1 173 ? 16.842 2.441 -21.407 1.00 90.75 173 ALA A C 1
ATOM 1377 O O . ALA A 1 173 ? 16.947 1.367 -20.822 1.00 90.75 173 ALA A O 1
ATOM 1378 N N . GLY A 1 174 ? 16.804 2.517 -22.742 1.00 92.06 174 GLY A N 1
ATOM 1379 C CA . GLY A 1 174 ? 16.897 1.330 -23.606 1.00 92.06 174 GLY A CA 1
ATOM 1380 C C . GLY A 1 174 ? 15.643 0.446 -23.620 1.00 92.06 174 GLY A C 1
ATOM 1381 O O . GLY A 1 174 ? 15.713 -0.701 -24.046 1.00 92.06 174 GLY A O 1
ATOM 1382 N N . LEU A 1 175 ? 14.505 0.973 -23.158 1.00 94.25 175 LEU A N 1
ATOM 1383 C CA . LEU A 1 175 ? 13.221 0.272 -23.133 1.00 94.25 175 LEU A CA 1
ATOM 1384 C C . LEU A 1 175 ? 12.564 0.227 -24.521 1.00 94.25 175 LEU A C 1
ATOM 1386 O O . LEU A 1 175 ? 12.744 1.132 -25.343 1.00 94.25 175 LEU A O 1
ATOM 1390 N N . SER A 1 176 ? 11.716 -0.776 -24.742 1.00 95.50 176 SER A N 1
ATOM 1391 C CA . SER A 1 176 ? 10.827 -0.851 -25.901 1.00 95.50 176 SER A CA 1
ATOM 1392 C C . SER A 1 176 ? 9.784 0.274 -25.879 1.00 95.50 176 SER A C 1
ATOM 1394 O O . SER A 1 176 ? 9.592 0.976 -24.882 1.00 95.50 176 SER A O 1
ATOM 1396 N N . GLU A 1 177 ? 9.041 0.461 -26.972 1.00 95.31 177 GLU A N 1
ATOM 1397 C CA . GLU A 1 177 ? 7.934 1.430 -26.999 1.00 95.31 177 GLU A CA 1
ATOM 1398 C C . GLU A 1 177 ? 6.890 1.128 -25.903 1.00 95.31 177 GLU A C 1
ATOM 1400 O O . GLU A 1 177 ? 6.366 2.032 -25.245 1.00 95.31 177 GLU A O 1
ATOM 1405 N N . LYS A 1 178 ? 6.614 -0.161 -25.668 1.00 94.94 178 LYS A N 1
ATOM 1406 C CA . LYS A 1 178 ? 5.689 -0.611 -24.624 1.00 94.94 178 LYS A CA 1
ATOM 1407 C C . LYS A 1 178 ? 6.265 -0.381 -23.224 1.00 94.94 178 LYS A C 1
ATOM 1409 O O . LYS A 1 178 ? 5.511 0.033 -22.336 1.00 94.94 178 LYS A O 1
ATOM 1414 N N . GLY A 1 179 ? 7.565 -0.604 -23.036 1.00 94.94 179 GLY A N 1
ATOM 1415 C CA . GLY A 1 179 ? 8.276 -0.292 -21.798 1.00 94.94 179 GLY A CA 1
ATOM 1416 C C . GLY A 1 179 ? 8.240 1.200 -21.471 1.00 94.94 179 GLY A C 1
ATOM 1417 O O . GLY A 1 179 ? 7.823 1.570 -20.376 1.00 94.94 179 GLY A O 1
ATOM 1418 N N . ASN A 1 180 ? 8.530 2.070 -22.444 1.00 96.00 180 ASN A N 1
ATOM 1419 C CA . ASN A 1 180 ? 8.464 3.528 -22.271 1.00 96.00 180 ASN A CA 1
ATOM 1420 C C . ASN A 1 180 ? 7.055 4.008 -21.881 1.00 96.00 180 ASN A C 1
ATOM 1422 O O . ASN A 1 180 ? 6.898 4.728 -20.897 1.00 96.00 180 ASN A O 1
ATOM 1426 N N . LYS A 1 181 ? 6.003 3.532 -22.567 1.00 95.62 181 LYS A N 1
ATOM 1427 C CA . LYS A 1 181 ? 4.607 3.838 -22.185 1.00 95.62 181 LYS A CA 1
ATOM 1428 C C . LYS A 1 181 ? 4.269 3.358 -20.769 1.00 95.62 181 LYS A C 1
A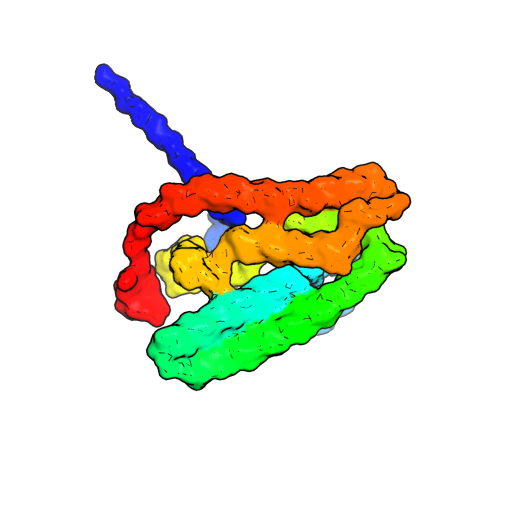TOM 1430 O O . LYS A 1 181 ? 3.487 3.999 -20.068 1.00 95.62 181 LYS A O 1
ATOM 1435 N N . SER A 1 182 ? 4.824 2.218 -20.358 1.00 95.44 182 SER A N 1
ATOM 1436 C CA . SER A 1 182 ? 4.604 1.631 -19.031 1.00 95.44 182 SER A CA 1
ATOM 1437 C C . SER A 1 182 ? 5.312 2.431 -17.937 1.00 95.44 182 SER A C 1
ATOM 1439 O O . SER A 1 182 ? 4.688 2.748 -16.923 1.00 95.44 182 SER A O 1
ATOM 1441 N N . ARG A 1 183 ? 6.563 2.838 -18.182 1.00 95.25 183 ARG A N 1
ATOM 1442 C CA . ARG A 1 183 ? 7.331 3.756 -17.334 1.00 95.25 183 ARG A CA 1
ATOM 1443 C C . ARG A 1 183 ? 6.576 5.063 -17.116 1.00 95.25 183 ARG A C 1
ATOM 1445 O O . ARG A 1 183 ? 6.305 5.432 -15.975 1.00 95.25 183 ARG A O 1
ATOM 1452 N N . ASP A 1 184 ? 6.175 5.723 -18.201 1.00 95.25 184 ASP A N 1
ATOM 1453 C CA . ASP A 1 184 ? 5.489 7.015 -18.135 1.00 95.25 184 ASP A CA 1
ATOM 1454 C C . ASP A 1 184 ? 4.139 6.896 -17.411 1.00 95.25 184 ASP A C 1
ATOM 1456 O O . ASP A 1 184 ? 3.769 7.774 -16.628 1.00 95.25 184 ASP A O 1
ATOM 1460 N N . PHE A 1 185 ? 3.410 5.792 -17.613 1.00 94.69 185 PHE A N 1
ATOM 1461 C CA . PHE A 1 185 ? 2.180 5.507 -16.873 1.00 94.69 185 PHE A CA 1
ATOM 1462 C C . PHE A 1 185 ? 2.433 5.406 -15.364 1.00 94.69 185 PHE A C 1
ATOM 1464 O O . PHE A 1 185 ? 1.738 6.066 -14.592 1.00 94.69 185 PHE A O 1
ATOM 1471 N N . ILE A 1 186 ? 3.418 4.606 -14.948 1.00 93.56 186 ILE A N 1
ATOM 1472 C CA . ILE A 1 186 ? 3.733 4.380 -13.534 1.00 93.56 186 ILE A CA 1
ATOM 1473 C C . ILE A 1 186 ? 4.204 5.678 -12.863 1.00 93.56 186 ILE A C 1
ATOM 1475 O O . ILE A 1 186 ? 3.678 6.038 -11.807 1.00 93.56 186 ILE A O 1
ATOM 1479 N N . CYS A 1 187 ? 5.142 6.405 -13.477 1.00 94.44 187 CYS A N 1
ATOM 1480 C CA . CYS A 1 187 ? 5.700 7.631 -12.898 1.00 94.44 187 CYS A CA 1
ATOM 1481 C C . CYS A 1 187 ? 4.642 8.730 -12.707 1.00 94.44 187 CYS A C 1
ATOM 1483 O O . CYS A 1 187 ? 4.731 9.521 -11.771 1.00 94.44 187 CYS A O 1
ATOM 1485 N N . ASN A 1 188 ? 3.598 8.754 -13.541 1.00 94.31 188 ASN A N 1
ATOM 1486 C CA . ASN A 1 188 ? 2.504 9.723 -13.433 1.00 94.31 188 ASN A CA 1
ATOM 1487 C C . ASN A 1 188 ? 1.313 9.236 -12.588 1.00 94.31 188 ASN A C 1
ATOM 1489 O O . ASN A 1 188 ? 0.364 9.996 -12.352 1.00 94.31 188 ASN A O 1
ATOM 1493 N N . LEU A 1 189 ? 1.319 7.982 -12.128 1.00 91.94 189 LEU A N 1
ATOM 1494 C CA . LEU A 1 189 ? 0.166 7.392 -11.456 1.00 91.94 189 LEU A CA 1
ATOM 1495 C C . LEU A 1 189 ? -0.000 7.895 -10.013 1.00 91.94 189 LEU A C 1
ATOM 1497 O O . LEU A 1 189 ? -1.126 8.204 -9.623 1.00 91.94 189 LEU A O 1
ATOM 1501 N N . ALA A 1 190 ? 1.078 8.048 -9.236 1.00 90.12 190 ALA A N 1
ATOM 1502 C CA . ALA A 1 190 ? 0.968 8.496 -7.841 1.00 90.12 190 ALA A CA 1
ATOM 1503 C C . ALA A 1 190 ? 0.351 9.910 -7.712 1.00 90.12 190 ALA A C 1
ATOM 1505 O O . ALA A 1 190 ? -0.635 10.062 -6.981 1.00 90.12 190 ALA A O 1
ATOM 1506 N N . PRO A 1 191 ? 0.789 10.929 -8.488 1.00 91.38 191 PRO A N 1
ATOM 1507 C CA . PRO A 1 191 ? 0.139 12.243 -8.493 1.00 91.38 191 PRO A CA 1
ATOM 1508 C C . PRO A 1 191 ? -1.335 12.188 -8.919 1.00 91.38 191 PRO A C 1
ATOM 1510 O O . PRO A 1 191 ? -2.170 12.933 -8.402 1.00 91.38 191 PRO A O 1
ATOM 1513 N N . ARG A 1 192 ? -1.684 11.292 -9.853 1.00 89.88 192 ARG A N 1
ATOM 1514 C CA . ARG A 1 192 ? -3.071 11.100 -10.296 1.00 89.88 192 ARG A CA 1
ATOM 1515 C C . ARG A 1 192 ? -3.950 10.534 -9.180 1.00 89.88 192 ARG A C 1
ATOM 1517 O O . ARG A 1 192 ? -5.083 10.990 -9.036 1.00 89.88 192 ARG A O 1
ATOM 1524 N N . ILE A 1 193 ? -3.443 9.575 -8.405 1.00 87.56 193 ILE A N 1
ATOM 1525 C CA . ILE A 1 193 ? -4.166 8.987 -7.268 1.00 87.56 193 ILE A CA 1
ATOM 1526 C C . ILE A 1 193 ? -4.397 10.042 -6.186 1.00 87.56 193 ILE A C 1
ATOM 1528 O O . ILE A 1 193 ? -5.536 10.200 -5.756 1.00 87.56 193 ILE A O 1
ATOM 1532 N N . ARG A 1 194 ? -3.376 10.837 -5.835 1.00 88.88 194 ARG A N 1
ATOM 1533 C CA . ARG A 1 194 ? -3.511 11.931 -4.854 1.00 88.88 194 ARG A CA 1
ATOM 1534 C C . ARG A 1 194 ? -4.622 12.921 -5.230 1.00 88.88 194 ARG A C 1
ATOM 1536 O O . ARG A 1 194 ? -5.501 13.196 -4.425 1.00 88.88 194 ARG A O 1
ATOM 1543 N N . ARG A 1 195 ? -4.679 13.364 -6.493 1.00 86.69 195 ARG A N 1
ATOM 1544 C CA . ARG A 1 195 ? -5.751 14.268 -6.971 1.00 86.69 195 ARG A CA 1
ATOM 1545 C C . ARG A 1 195 ? -7.152 13.651 -6.912 1.00 86.69 195 ARG A C 1
ATOM 1547 O O . ARG A 1 195 ? -8.139 14.374 -6.780 1.00 86.69 195 ARG A O 1
ATOM 1554 N N . LEU A 1 196 ? -7.271 12.336 -7.103 1.00 81.50 196 LEU A N 1
ATOM 1555 C CA . LEU A 1 196 ? -8.554 11.633 -6.981 1.00 81.50 196 LEU A CA 1
ATOM 1556 C C . LEU A 1 196 ? -8.974 11.507 -5.515 1.00 81.50 196 LEU A C 1
ATOM 1558 O O . LEU A 1 196 ? -10.156 11.656 -5.207 1.00 81.50 196 LEU A O 1
ATOM 1562 N N . GLU A 1 197 ? -8.006 11.271 -4.637 1.00 79.44 197 GLU A N 1
ATOM 1563 C CA . GLU A 1 197 ? -8.183 11.155 -3.194 1.00 79.44 197 GLU A CA 1
ATOM 1564 C C . GLU A 1 197 ? -8.675 12.469 -2.575 1.00 79.44 197 GLU A C 1
ATOM 1566 O O . GLU A 1 197 ? -9.723 12.470 -1.930 1.00 79.44 197 GLU A O 1
ATOM 1571 N N . GLU A 1 198 ? -8.039 13.598 -2.899 1.00 79.00 198 GLU A N 1
ATOM 1572 C CA . GLU A 1 198 ? -8.436 14.930 -2.414 1.00 79.00 198 GLU A CA 1
ATOM 1573 C C . GLU A 1 198 ? -9.905 15.252 -2.748 1.00 79.00 198 GLU A C 1
ATOM 1575 O O . GLU A 1 198 ? -10.652 15.806 -1.937 1.00 79.00 198 GLU A O 1
ATOM 1580 N N . ARG A 1 199 ? -10.361 14.842 -3.940 1.00 71.00 199 ARG A N 1
ATOM 1581 C CA . ARG A 1 199 ? -11.758 15.005 -4.380 1.00 71.00 199 ARG A CA 1
ATOM 1582 C C . ARG A 1 199 ? -12.723 14.080 -3.637 1.00 71.00 199 ARG A C 1
ATOM 1584 O O . ARG A 1 199 ? -13.877 14.455 -3.421 1.00 71.00 199 ARG A O 1
ATOM 1591 N N . ALA A 1 200 ? -12.277 12.881 -3.268 1.00 66.62 200 ALA A N 1
ATOM 1592 C CA . ALA A 1 200 ? -13.074 11.900 -2.536 1.00 66.62 200 ALA A CA 1
ATOM 1593 C C . ALA A 1 200 ? -13.184 12.245 -1.039 1.00 66.62 200 ALA A C 1
ATOM 1595 O O . ALA A 1 200 ? -14.261 12.109 -0.453 1.00 66.62 200 ALA A O 1
ATOM 1596 N N . HIS A 1 201 ? -12.123 12.787 -0.436 1.00 65.25 201 HIS A N 1
ATOM 1597 C CA . HIS A 1 201 ? -12.092 13.194 0.973 1.00 65.25 201 HIS A CA 1
ATOM 1598 C C . HIS A 1 201 ? -13.132 14.277 1.306 1.00 65.25 201 HIS A C 1
ATOM 1600 O O . HIS A 1 201 ? -13.725 14.270 2.387 1.00 65.25 201 HIS A O 1
ATOM 1606 N N . GLY A 1 202 ? -13.439 15.159 0.347 1.00 60.81 202 GLY A N 1
ATOM 1607 C CA . GLY A 1 202 ? -14.526 16.136 0.471 1.00 60.81 202 GLY A CA 1
ATOM 1608 C C . GLY A 1 202 ? -15.919 15.510 0.647 1.00 60.81 202 GLY A C 1
ATOM 1609 O O . GLY A 1 202 ? -16.811 16.153 1.198 1.00 60.81 202 GLY A O 1
ATOM 1610 N N . ARG A 1 203 ? -16.110 14.251 0.226 1.00 54.34 203 ARG A N 1
ATOM 1611 C CA . ARG A 1 203 ? -17.378 13.503 0.332 1.00 54.34 203 ARG A CA 1
ATOM 1612 C C . ARG A 1 203 ? -17.425 12.572 1.552 1.00 54.34 203 ARG A C 1
ATOM 1614 O O . ARG A 1 203 ? -18.499 12.376 2.111 1.00 54.34 203 ARG A O 1
ATOM 1621 N N . ALA A 1 204 ? -16.275 12.062 2.005 1.00 56.88 204 ALA A N 1
ATOM 1622 C CA . ALA A 1 204 ? -16.167 11.107 3.117 1.00 56.88 204 ALA A CA 1
ATOM 1623 C C . ALA A 1 204 ? -16.552 11.679 4.498 1.00 56.88 204 ALA A C 1
ATOM 1625 O O . ALA A 1 204 ? -16.942 10.926 5.388 1.00 56.88 204 ALA A O 1
ATOM 1626 N N . LYS A 1 205 ? -16.532 13.010 4.680 1.00 58.38 205 LYS A N 1
ATOM 1627 C CA . LYS A 1 205 ? -16.948 13.679 5.934 1.00 58.38 205 LYS A CA 1
ATOM 1628 C C . LYS A 1 205 ? -18.426 13.471 6.318 1.00 58.38 205 LYS A C 1
ATOM 1630 O O . LYS A 1 205 ? -18.826 13.901 7.393 1.00 58.38 205 LYS A O 1
ATOM 1635 N N . LYS A 1 206 ? -19.234 12.841 5.459 1.00 61.25 206 LYS A N 1
ATOM 1636 C CA . LYS A 1 206 ? -20.669 12.577 5.673 1.00 61.25 206 LYS A CA 1
ATOM 1637 C C . LYS A 1 206 ? -21.026 11.083 5.622 1.00 61.25 206 LYS A C 1
ATOM 1639 O O . LYS A 1 206 ? -22.159 10.749 5.288 1.00 61.25 206 LYS A O 1
ATOM 1644 N N . ALA A 1 207 ? -20.070 10.185 5.874 1.00 68.56 207 ALA A N 1
ATOM 1645 C CA . ALA A 1 207 ? -20.350 8.751 5.859 1.00 68.56 207 ALA A CA 1
ATOM 1646 C C . ALA A 1 207 ? -21.306 8.362 7.013 1.00 68.56 207 ALA A C 1
ATOM 1648 O O . ALA A 1 207 ? -21.075 8.806 8.142 1.00 68.56 207 ALA A O 1
ATOM 1649 N N . PRO A 1 208 ? -22.358 7.566 6.746 1.00 79.38 208 PRO A N 1
ATOM 1650 C CA . PRO A 1 208 ? -23.279 7.088 7.776 1.00 79.38 208 PRO A CA 1
ATOM 1651 C C . PRO A 1 208 ? -22.576 6.150 8.768 1.00 79.38 208 PRO A C 1
ATOM 1653 O O . PRO A 1 208 ? -21.498 5.620 8.482 1.00 79.38 208 PRO A O 1
ATOM 1656 N N . THR A 1 209 ? -23.181 5.961 9.939 1.00 86.69 209 THR A N 1
ATOM 1657 C CA . THR A 1 209 ? -22.822 4.875 10.857 1.00 86.69 209 THR A CA 1
ATOM 1658 C C . THR A 1 209 ? -23.323 3.545 10.292 1.00 86.69 209 THR A C 1
ATOM 1660 O O . THR A 1 209 ? -24.334 3.509 9.588 1.00 86.69 209 THR A O 1
ATOM 1663 N N . ILE A 1 210 ? -22.559 2.471 10.500 1.00 90.06 210 ILE A N 1
ATOM 1664 C CA . ILE A 1 210 ? -22.831 1.148 9.923 1.00 90.06 210 ILE A CA 1
ATOM 1665 C C . ILE A 1 210 ? -22.537 0.096 10.999 1.00 90.06 210 ILE A C 1
ATOM 1667 O O . ILE A 1 210 ? -21.449 0.144 11.576 1.00 90.06 210 ILE A O 1
ATOM 1671 N N . PRO A 1 211 ? -23.455 -0.849 11.268 1.00 94.12 211 PRO A N 1
ATOM 1672 C CA . PRO A 1 211 ? -23.249 -1.870 12.288 1.00 94.12 211 PRO A CA 1
ATOM 1673 C C . PRO A 1 211 ? -22.277 -2.960 11.815 1.00 94.12 211 PRO A C 1
ATOM 1675 O O . PRO A 1 211 ? -22.382 -3.455 10.691 1.00 94.12 211 PRO A O 1
ATOM 1678 N N . PHE A 1 212 ? -21.377 -3.407 12.695 1.00 96.31 212 PHE A N 1
ATOM 1679 C CA . PHE A 1 212 ? -20.416 -4.484 12.403 1.00 96.31 212 PHE A CA 1
ATOM 1680 C C . PHE A 1 212 ? -20.649 -5.724 13.280 1.00 96.31 212 PHE A C 1
ATOM 1682 O O . PHE A 1 212 ? -20.724 -5.632 14.507 1.00 96.31 212 PHE A O 1
ATOM 1689 N N . SER A 1 213 ? -20.674 -6.917 12.669 1.00 96.25 213 SER A N 1
ATOM 1690 C CA . SER A 1 213 ? -20.900 -8.198 13.381 1.00 96.25 213 SER A CA 1
ATOM 1691 C C . SER A 1 213 ? -19.797 -8.484 14.383 1.00 96.25 213 SER A C 1
ATOM 1693 O O . SER A 1 213 ? -20.045 -8.998 15.471 1.00 96.25 213 SER A O 1
ATOM 1695 N N . TRP A 1 214 ? -18.574 -8.089 14.034 1.00 95.75 214 TRP A N 1
ATOM 1696 C CA . TRP A 1 214 ? -17.370 -8.284 14.838 1.00 95.75 214 TRP A CA 1
ATOM 1697 C C . TRP A 1 214 ? -17.432 -7.597 16.203 1.00 95.75 214 TRP A C 1
ATOM 1699 O O . TRP A 1 214 ? -16.697 -7.973 17.113 1.00 95.75 214 TRP A O 1
ATOM 1709 N N . ILE A 1 215 ? -18.311 -6.603 16.355 1.00 96.31 215 ILE A N 1
ATOM 1710 C CA . ILE A 1 215 ? -18.522 -5.858 17.598 1.00 96.31 215 ILE A CA 1
ATOM 1711 C C . ILE A 1 215 ? -19.969 -5.953 18.088 1.00 96.31 215 ILE A C 1
ATOM 1713 O O . ILE A 1 215 ? -20.446 -5.036 18.753 1.00 96.31 215 ILE A O 1
ATOM 1717 N N . PHE A 1 216 ? -20.639 -7.082 17.831 1.00 96.25 216 PHE A N 1
ATOM 1718 C CA . PHE A 1 216 ? -22.005 -7.358 18.296 1.00 96.25 216 PHE A CA 1
ATOM 1719 C C . PHE A 1 216 ? -23.032 -6.339 17.782 1.00 96.25 216 PHE A C 1
ATOM 1721 O O . PHE A 1 216 ? -23.867 -5.858 18.544 1.00 96.25 216 PHE A O 1
ATOM 1728 N N . ASP A 1 217 ? -22.938 -5.989 16.500 1.00 93.94 217 ASP A N 1
ATOM 1729 C CA . ASP A 1 217 ? -23.876 -5.107 15.786 1.00 93.94 217 ASP A CA 1
ATOM 1730 C C . ASP A 1 217 ? -23.919 -3.675 16.308 1.00 93.94 217 ASP A C 1
ATOM 1732 O O . ASP A 1 217 ? -24.853 -2.927 16.033 1.00 93.94 217 ASP A O 1
ATOM 1736 N N . ARG A 1 218 ? -22.869 -3.279 17.032 1.00 94.50 218 ARG A N 1
ATOM 1737 C CA . ARG A 1 218 ? -22.633 -1.886 17.396 1.00 94.50 218 ARG A CA 1
ATOM 1738 C C . ARG A 1 218 ? -22.166 -1.078 16.184 1.00 94.50 218 ARG A C 1
ATOM 1740 O O . ARG A 1 218 ? -21.550 -1.624 15.265 1.00 94.50 218 ARG A O 1
ATOM 1747 N N . GLU A 1 219 ? -22.466 0.216 16.241 1.00 90.06 219 GLU A N 1
ATOM 1748 C CA . GLU A 1 219 ? -22.163 1.250 15.243 1.00 90.06 219 GLU A CA 1
ATOM 1749 C C . GLU A 1 219 ? -21.053 2.204 15.699 1.00 90.06 219 GLU A C 1
ATOM 1751 O O . GLU A 1 219 ? -20.962 2.464 16.924 1.00 90.06 219 GLU A O 1
#

Nearest PDB structures (foldseek):
  1oq4-assembly1_A  TM=9.850E-01  e=1.910E-17  Ricinus communis
  2j2f-assembly2_C  TM=9.883E-01  e=1.466E-16  Ricinus communis
  2uw1-assembly1_A  TM=9.917E-01  e=4.169E-15  Hedera helix
  2uw1-assembly1_B  TM=9.911E-01  e=1.703E-14  Hedera helix
  7t63-assembly1_B  TM=9.777E-01  e=1.666E-13  Thunbergia laurifolia

Sequence (219 aa):
MAYPVALRPESFLCFSPVRSKRNARSPRFSMASTIRSSSATKVETPKKPFTPHEERATFISHGNTARLAKEHGDLKLAQICGIIASDEKRHETAYTKIVEKLFEIDPDDTVIAFADMMKKKISMPAHLMYDGRDDNLFEHFSVVAQRLGVYTAKDYADILEFLVTRWKVGDLAGLSEKGNKSRDFICNLAPRIRRLEERAHGRAKKAPTIPFSWIFDRE

Secondary structure (DSSP, 8-state):
------PPPPPSSS------------------------------------HHHHHHHHHHHHHHHHHHHHHTT-HHHHHHHHHHHHHHHHHHHHHHHHHHHHHHH-HHHHHHHHHHHHHH----TTTT---SS-TTHHHHHHHHHHHTTSS-HHHHHHHHHHHHHHTTGGG--S--HHHHHHHHHHHHHHHHHHHHHHHHHHHHTTPPP--BGGGTTB-

Radius of gyration: 21.39 Å; Cα contacts (8 Å, |Δi|>4): 157; chains: 1; bounding box: 63×57×54 Å

Solvent-accessible surface area (backbone atoms only — not comparable to full-atom values): 13237 Å² total; per-residue (Å²): 140,82,83,82,83,80,80,81,82,84,66,82,95,82,71,76,87,78,82,85,77,89,79,91,77,83,89,79,91,77,92,76,92,73,95,74,93,76,78,91,69,80,75,76,68,76,94,72,81,71,53,37,58,54,26,45,49,49,19,46,30,26,43,37,46,14,50,53,31,43,76,73,67,37,60,67,59,15,49,53,27,42,51,53,17,55,52,26,50,52,51,21,51,54,45,45,51,53,52,45,52,40,47,74,76,41,48,38,64,45,36,35,52,52,31,55,45,61,72,70,46,85,73,58,93,61,65,80,40,67,84,87,79,45,91,54,42,34,59,58,51,49,52,52,33,36,75,72,58,30,51,36,71,62,55,57,26,52,51,50,49,49,51,42,58,74,60,43,49,88,75,67,72,94,54,49,78,66,21,48,56,20,39,56,49,52,75,53,40,32,67,52,45,46,60,52,41,62,63,47,56,75,58,57,85,70,66,78,86,65,64,35,75,94,62,78,58,47,104

Organism: NCBI:txid320322

Foldseek 3Di:
DDDDDDDDDDDPDDDDDDDDDDDDDDDDDDDDDDDDDDDPPPPPPPDDDPLLLLLLQLLLLLQLQLVVCVVVPNNPSSVVSNVSSVVSVVSSVVVLVVLLVCCVVPVAVSLLSVLVDVVVPPQRPCCCPDPPPDRRVVVVVVLVCCVSVSGHLLSSLVSLCCSCVSSVLVPDPPYDPSSVVSSVSSNCVSVVSVVSRVVVVVVSVPDDDFFDVVVVRDD

InterPro domains:
  IPR005067 Fatty acid desaturase, type 2 [PF03405] (51-216)
  IPR005067 Fatty acid desaturase, type 2 [PTHR31155] (50-219)
  IPR009078 Ferritin-like superfamily [SSF47240] (51-219)
  IPR012348 Ribonucleotide reductase-like [G3DSA:1.10.620.20] (40-219)

Mean predicted aligned error: 12.2 Å

pLDDT: mean 77.57, std 26.21, range [21.48, 98.44]